Protein AF-A0A2T3BAL1-F1 (afdb_monomer_lite)

pLDDT: mean 89.72, std 11.29, range [44.59, 98.31]

Foldseek 3Di:
DDDDDDDDDDLLHADPVSVVVVVVVLVVLVVVLVVLDLVVVCVVVVVCCVVPVVVSVVVSVVVSVVVSVVVVVVVVVVCVVVVVRSVVVVVVVVVVVVVVVVVVCVVVVVPPPDDDPQPPVNDDPVNVVCVVCVVVVVVVVVVVVVVVVVVVVVVVVVVVVVVVVVVVVVVVVVVVVVVVVVVD

Radius of gyration: 38.88 Å; chains: 1; bounding box: 97×49×112 Å

Secondary structure (DSSP, 8-state):
-PPPPPPPPPTTS--HHHHHHHHHHHHHHHHHHHHS-HHHHHHT-HHHHHHHHHHHHHHHHHHHHHHHHHHHHHHHHHHHHTTHHHHHHHHHHHHHHHHHHHHHHHHTT----S-----GGG--HHHHHHHHHHHHHHHHHHHHHHHHHHHHHHHHHHHHHHHHHHHHHHHHHHHHHHHHHHH-

Sequence (184 aa):
SPSPPPPPPTAATPGPRAAAFIQLYHSALSNTLRSISYETFSACFPSIAARAGPALSHMHSAFVARLSSFAIEEFEAILRERDVVRGLNRLEDVIGEARRRKRDAEEKGEGRGGEEEIPPHMLPAERVRDAHLKQVLAAQQGQLNAKLQNAQILNEGLVEKLKEQRKEIEGLVGLLEGVVRDLE

InterPro domains:
  IPR007128 Nuclear MIS12/MIND complex subunit PMF1/Nnf1 [PF03980] (55-167)
  IPR007128 Nuclear MIS12/MIND complex subunit PMF1/Nnf1 [PTHR15459] (11-182)

Structure (mmCIF, N/CA/C/O backbone):
data_AF-A0A2T3BAL1-F1
#
_entry.id   AF-A0A2T3BAL1-F1
#
loop_
_atom_site.group_PDB
_atom_site.id
_atom_site.type_symbol
_atom_site.label_atom_id
_atom_site.label_alt_id
_atom_site.label_comp_id
_atom_site.label_asym_id
_atom_site.label_entity_id
_atom_site.label_seq_id
_atom_site.pdbx_PDB_ins_code
_atom_site.Cartn_x
_atom_site.Cartn_y
_atom_site.Cartn_z
_atom_site.occupancy
_atom_site.B_iso_or_equiv
_atom_site.auth_seq_id
_atom_site.auth_comp_id
_atom_site.auth_asym_id
_atom_site.auth_atom_id
_atom_site.pdbx_PDB_model_num
ATOM 1 N N . SER A 1 1 ? -16.119 32.484 -5.215 1.00 63.03 1 SER A N 1
ATOM 2 C CA . SER A 1 1 ? -16.422 31.091 -4.845 1.00 63.03 1 SER A CA 1
ATOM 3 C C . SER A 1 1 ? -15.102 30.347 -4.733 1.00 63.03 1 SER A C 1
ATOM 5 O O . SER A 1 1 ? -14.424 30.277 -5.753 1.00 63.03 1 SER A O 1
ATOM 7 N N . PRO A 1 2 ? -14.640 29.931 -3.540 1.00 65.94 2 PRO A N 1
ATOM 8 C CA . PRO A 1 2 ? -13.402 29.165 -3.431 1.00 65.94 2 PRO A CA 1
ATOM 9 C C . PRO A 1 2 ? -13.617 27.741 -3.963 1.00 65.94 2 PRO A C 1
ATOM 11 O O . PRO A 1 2 ? -14.668 27.142 -3.737 1.00 65.94 2 PRO A O 1
ATOM 14 N N . SER A 1 3 ? -12.634 27.228 -4.704 1.00 61.91 3 SER A N 1
ATOM 15 C CA . SER A 1 3 ? -12.656 25.875 -5.264 1.00 61.91 3 SER A CA 1
ATOM 16 C C . SER A 1 3 ? -12.804 24.819 -4.161 1.00 61.91 3 SER A C 1
ATOM 18 O O . SER A 1 3 ? -12.222 24.988 -3.085 1.00 61.91 3 SER A O 1
ATOM 20 N N . PRO A 1 4 ? -13.552 23.729 -4.407 1.00 72.06 4 PRO A N 1
ATOM 21 C CA . PRO A 1 4 ? -13.681 22.650 -3.438 1.00 72.06 4 PRO A CA 1
ATOM 22 C C . PRO A 1 4 ? -12.310 22.009 -3.157 1.00 72.06 4 PRO A C 1
ATOM 24 O O . PRO A 1 4 ? -11.474 21.932 -4.064 1.00 72.06 4 PRO A O 1
ATOM 27 N N . PRO A 1 5 ? -12.061 21.560 -1.912 1.00 64.62 5 PRO A N 1
ATOM 28 C CA . PRO A 1 5 ? -10.819 20.885 -1.563 1.00 64.62 5 PRO A CA 1
ATOM 29 C C . PRO A 1 5 ? -10.652 19.604 -2.397 1.00 64.62 5 PRO A C 1
ATOM 31 O O . PRO A 1 5 ? -11.648 18.945 -2.714 1.00 64.62 5 PRO A O 1
ATOM 34 N N . PRO A 1 6 ? -9.411 19.249 -2.776 1.00 69.38 6 PRO A N 1
ATOM 35 C CA . PRO A 1 6 ? -9.157 18.072 -3.590 1.00 69.38 6 PRO A CA 1
ATOM 36 C C . PRO A 1 6 ? -9.634 16.800 -2.871 1.00 69.38 6 PRO A C 1
ATOM 38 O O . PRO A 1 6 ? -9.536 16.715 -1.642 1.00 69.38 6 PRO A O 1
ATOM 41 N N . PRO A 1 7 ? -10.153 15.809 -3.621 1.00 60.03 7 PRO A N 1
ATOM 42 C CA . PRO A 1 7 ? -10.604 14.554 -3.041 1.00 60.03 7 PRO A CA 1
ATOM 43 C C . PRO A 1 7 ? -9.446 13.852 -2.314 1.00 60.03 7 PRO A C 1
ATOM 45 O O . PRO A 1 7 ? -8.291 13.970 -2.739 1.00 60.03 7 PRO A O 1
ATOM 48 N N . PRO A 1 8 ? -9.735 13.120 -1.222 1.00 59.72 8 PRO A N 1
ATOM 49 C CA . PRO A 1 8 ? -8.708 12.421 -0.467 1.00 59.72 8 PRO A CA 1
ATOM 50 C C . PRO A 1 8 ? -7.969 11.424 -1.375 1.00 59.72 8 PRO A C 1
ATOM 52 O O . PRO A 1 8 ? -8.609 10.758 -2.196 1.00 59.72 8 PRO A O 1
ATOM 55 N N . PRO A 1 9 ? -6.633 11.315 -1.256 1.00 60.44 9 PRO A N 1
ATOM 56 C CA . PRO A 1 9 ? -5.843 10.417 -2.086 1.00 60.44 9 PRO A CA 1
ATOM 57 C C . PRO A 1 9 ? -6.341 8.981 -1.916 1.00 60.44 9 PRO A C 1
ATOM 59 O O . PRO A 1 9 ? -6.405 8.445 -0.810 1.00 60.44 9 PRO A O 1
ATOM 62 N N . THR A 1 10 ? -6.731 8.364 -3.029 1.00 64.38 10 THR A N 1
ATOM 63 C CA . THR A 1 10 ? -7.127 6.953 -3.045 1.00 64.38 10 THR A CA 1
ATOM 64 C C . THR A 1 10 ? -5.886 6.070 -2.972 1.00 64.38 10 THR A C 1
ATOM 66 O O . THR A 1 10 ? -4.797 6.490 -3.355 1.00 64.38 10 THR A O 1
ATOM 69 N N . ALA A 1 11 ? -6.032 4.817 -2.536 1.00 65.19 11 ALA A N 1
ATOM 70 C CA . ALA A 1 11 ? -4.906 3.882 -2.430 1.00 65.19 11 ALA A CA 1
ATOM 71 C C . ALA A 1 11 ? -4.168 3.632 -3.768 1.00 65.19 11 ALA A C 1
ATOM 73 O O . ALA A 1 11 ? -3.033 3.157 -3.752 1.00 65.19 11 ALA A O 1
ATOM 74 N N . ALA A 1 12 ? -4.806 3.964 -4.898 1.00 72.94 12 ALA A N 1
ATOM 75 C CA . ALA A 1 12 ? -4.251 3.890 -6.247 1.00 72.94 12 ALA A CA 1
ATOM 76 C C . ALA A 1 12 ? -3.447 5.139 -6.659 1.00 72.94 12 ALA A C 1
ATOM 78 O O . ALA A 1 12 ? -2.694 5.089 -7.629 1.00 72.94 12 ALA A O 1
ATOM 79 N N . THR A 1 13 ? -3.583 6.259 -5.944 1.00 84.69 13 THR A N 1
ATOM 80 C CA . THR A 1 13 ? -2.800 7.468 -6.208 1.00 84.69 13 THR A CA 1
ATOM 81 C C . THR A 1 13 ? -1.355 7.244 -5.738 1.00 84.69 13 THR A C 1
ATOM 83 O O . THR A 1 13 ? -1.156 6.834 -4.592 1.00 84.69 13 THR A O 1
ATOM 86 N N . PRO A 1 14 ? -0.328 7.511 -6.567 1.00 88.12 14 PRO A N 1
ATOM 87 C CA . PRO A 1 14 ? 1.063 7.356 -6.150 1.00 88.12 14 PRO A CA 1
ATOM 88 C C . PRO A 1 14 ? 1.410 8.242 -4.949 1.00 88.12 14 PRO A C 1
ATOM 90 O O . PRO A 1 14 ? 1.368 9.468 -5.038 1.00 88.12 14 PRO A O 1
ATOM 93 N N . GLY A 1 15 ? 1.775 7.621 -3.826 1.00 90.75 15 GLY A N 1
ATOM 94 C CA . GLY A 1 15 ? 2.385 8.300 -2.686 1.00 90.75 15 GLY A CA 1
ATOM 95 C C . GLY A 1 15 ? 3.848 8.676 -2.956 1.00 90.75 15 GLY A C 1
ATOM 96 O O . GLY A 1 15 ? 4.379 8.386 -4.031 1.00 90.75 15 GLY A 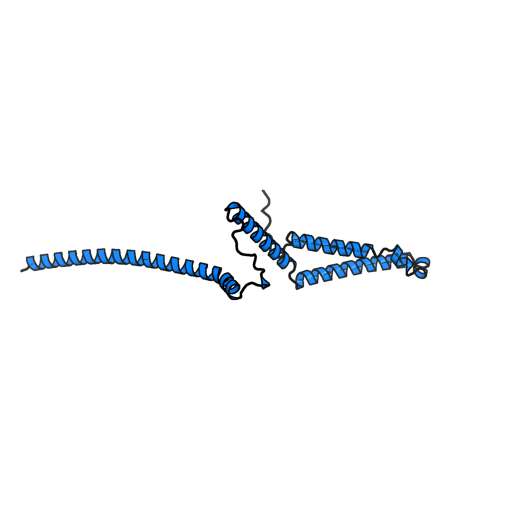O 1
ATOM 97 N N . PRO A 1 16 ? 4.553 9.282 -1.984 1.00 92.75 16 PRO A N 1
ATOM 98 C CA . PRO A 1 16 ? 5.892 9.839 -2.198 1.00 92.75 16 PRO A CA 1
ATOM 99 C C . PRO A 1 16 ? 6.905 8.788 -2.670 1.00 92.75 16 PRO A C 1
ATOM 101 O O . PRO A 1 16 ? 7.655 9.022 -3.616 1.00 92.75 16 PRO A O 1
ATOM 104 N N . ARG A 1 17 ? 6.888 7.594 -2.064 1.00 93.69 17 ARG A N 1
ATOM 105 C CA . ARG A 1 17 ? 7.766 6.488 -2.463 1.00 93.69 17 ARG A CA 1
ATOM 106 C C . ARG A 1 17 ? 7.401 5.914 -3.829 1.00 93.69 17 ARG A C 1
ATOM 108 O O . ARG A 1 17 ? 8.296 5.624 -4.616 1.00 93.69 17 ARG A O 1
ATOM 115 N N . ALA A 1 18 ? 6.110 5.756 -4.115 1.00 93.94 18 ALA A N 1
ATOM 116 C CA . ALA A 1 18 ? 5.650 5.265 -5.410 1.00 93.94 18 ALA A CA 1
ATOM 117 C C . ALA A 1 18 ? 6.017 6.245 -6.537 1.00 93.94 18 ALA A C 1
ATOM 119 O O . ALA A 1 18 ? 6.540 5.826 -7.564 1.00 93.94 18 ALA A O 1
ATOM 120 N N . ALA A 1 19 ? 5.838 7.549 -6.317 1.00 94.25 19 ALA A N 1
ATOM 121 C CA . ALA A 1 19 ? 6.247 8.590 -7.253 1.00 94.25 19 ALA A CA 1
ATOM 122 C C . ALA A 1 19 ? 7.767 8.590 -7.485 1.00 94.25 19 ALA A C 1
ATOM 124 O O . ALA A 1 19 ? 8.208 8.628 -8.632 1.00 94.25 19 ALA A O 1
ATOM 125 N N . ALA A 1 20 ? 8.567 8.476 -6.420 1.00 95.69 20 ALA A N 1
ATOM 126 C CA . ALA A 1 20 ? 10.022 8.380 -6.534 1.00 95.69 20 ALA A CA 1
ATOM 127 C C . ALA A 1 20 ? 10.463 7.126 -7.307 1.00 95.69 20 ALA A C 1
ATOM 129 O O . ALA A 1 20 ? 11.353 7.206 -8.150 1.00 95.69 20 ALA A O 1
ATOM 130 N N . PHE A 1 21 ? 9.819 5.978 -7.067 1.00 95.31 21 PHE A N 1
ATOM 131 C CA . PHE A 1 21 ? 10.076 4.751 -7.822 1.00 95.31 21 PHE A CA 1
ATOM 132 C C . PHE A 1 21 ? 9.768 4.930 -9.313 1.00 95.31 21 PHE A C 1
ATOM 134 O O . PHE A 1 21 ? 10.580 4.549 -10.157 1.00 95.31 21 PHE A O 1
ATOM 141 N N . ILE A 1 22 ? 8.635 5.567 -9.633 1.00 94.06 22 ILE A N 1
ATOM 142 C CA . ILE A 1 22 ? 8.228 5.837 -11.014 1.00 94.06 22 ILE A CA 1
ATOM 143 C C . ILE A 1 22 ? 9.243 6.736 -11.724 1.00 94.06 22 ILE A C 1
ATOM 145 O O . ILE A 1 22 ? 9.744 6.412 -12.802 1.00 94.06 22 ILE A O 1
ATOM 149 N N . GLN A 1 23 ? 9.617 7.841 -11.084 1.00 96.00 23 GLN A N 1
ATOM 150 C CA . GLN A 1 23 ? 10.626 8.758 -11.611 1.00 96.00 23 GLN A CA 1
ATOM 151 C C . GLN A 1 23 ? 11.978 8.069 -11.821 1.00 96.00 23 GLN A C 1
ATOM 153 O O . GLN A 1 23 ? 12.645 8.315 -12.831 1.00 96.00 23 GLN A O 1
ATOM 158 N N . LEU A 1 24 ? 12.375 7.195 -10.893 1.00 96.56 24 LEU A N 1
ATOM 159 C CA . LEU A 1 24 ? 13.639 6.475 -10.963 1.00 96.56 24 LEU A CA 1
ATOM 160 C C . LEU A 1 24 ? 13.697 5.553 -12.181 1.00 96.56 24 LEU A C 1
ATOM 162 O O . LEU A 1 24 ? 14.674 5.630 -12.926 1.00 96.56 24 LEU A O 1
ATOM 166 N N . TYR A 1 25 ? 12.680 4.715 -12.421 1.00 94.25 25 TYR A N 1
ATOM 167 C CA . TYR A 1 25 ? 12.746 3.794 -13.561 1.00 94.25 25 TYR A CA 1
ATOM 168 C C . TYR A 1 25 ? 12.660 4.537 -14.898 1.00 94.25 25 TYR A C 1
ATOM 170 O O . TYR A 1 25 ? 13.390 4.186 -15.822 1.00 94.25 25 TYR A O 1
ATOM 178 N N . HIS A 1 26 ? 11.851 5.600 -15.005 1.00 95.62 26 HIS A N 1
ATOM 179 C CA . HIS A 1 26 ? 11.817 6.428 -16.216 1.00 95.62 26 HIS A CA 1
ATOM 180 C C . HIS A 1 26 ? 13.179 7.071 -16.495 1.00 95.62 26 HIS A C 1
ATOM 182 O O . HIS A 1 26 ? 13.653 7.069 -17.633 1.00 95.62 26 HIS A O 1
ATOM 188 N N . SER A 1 27 ? 13.833 7.586 -15.452 1.00 96.62 27 SER A N 1
ATOM 189 C CA . SER A 1 27 ? 15.161 8.194 -15.566 1.00 96.62 27 SER A CA 1
ATOM 190 C C . SER A 1 27 ? 16.222 7.162 -15.947 1.00 96.62 27 SER A C 1
ATOM 192 O O . SER A 1 27 ? 17.055 7.425 -16.813 1.00 96.62 27 SER A O 1
ATOM 194 N N . ALA A 1 28 ? 16.175 5.974 -15.339 1.00 97.06 28 ALA A N 1
ATOM 195 C CA . ALA A 1 28 ? 17.075 4.872 -15.656 1.00 97.06 28 ALA A CA 1
ATOM 196 C C . ALA A 1 28 ? 16.909 4.420 -17.113 1.00 97.06 28 ALA A C 1
ATOM 198 O O . ALA A 1 28 ? 17.894 4.386 -17.844 1.00 97.06 28 ALA A O 1
ATOM 199 N N . LEU A 1 29 ? 15.671 4.184 -17.563 1.00 95.75 29 LEU A N 1
ATOM 200 C CA . LEU A 1 29 ? 15.364 3.805 -18.942 1.00 95.75 29 LEU A CA 1
ATOM 201 C C . LEU A 1 29 ? 15.853 4.864 -19.936 1.00 95.75 29 LEU A C 1
ATOM 203 O O . LEU A 1 29 ? 16.531 4.535 -20.906 1.00 95.75 29 LEU A O 1
ATOM 207 N N . SER A 1 30 ? 15.569 6.142 -19.673 1.00 95.00 30 SER A N 1
ATOM 208 C CA . SER A 1 30 ? 16.032 7.253 -20.513 1.00 95.00 30 SER A CA 1
ATOM 209 C C . SER A 1 30 ? 17.559 7.281 -20.630 1.00 95.00 30 SER A C 1
ATOM 211 O O . SER A 1 30 ? 18.099 7.413 -21.728 1.00 95.00 30 SER A O 1
ATOM 213 N N . ASN A 1 31 ? 18.273 7.095 -19.517 1.00 96.19 31 ASN A N 1
ATOM 214 C CA . ASN A 1 31 ? 19.734 7.052 -19.515 1.00 96.19 31 ASN A CA 1
ATOM 215 C C . ASN A 1 31 ? 20.292 5.819 -20.240 1.00 96.19 31 ASN A C 1
ATOM 217 O O . ASN A 1 31 ? 21.268 5.945 -20.976 1.00 96.19 31 ASN A O 1
ATOM 221 N N . THR A 1 32 ? 19.661 4.651 -20.098 1.00 95.06 32 THR A N 1
ATOM 222 C CA . THR A 1 32 ? 20.038 3.444 -20.845 1.00 95.06 32 THR A CA 1
ATOM 223 C C . THR A 1 32 ? 19.823 3.624 -22.344 1.00 95.06 32 THR A C 1
ATOM 225 O O . THR A 1 32 ? 20.671 3.231 -23.131 1.00 95.06 32 THR A O 1
ATOM 228 N N . LEU A 1 33 ? 18.732 4.258 -22.771 1.00 94.06 33 LEU A N 1
ATOM 229 C CA . LEU A 1 33 ? 18.487 4.499 -24.194 1.00 94.06 33 LEU A CA 1
ATOM 230 C C . LEU A 1 33 ? 19.440 5.546 -24.782 1.00 94.06 33 LEU A C 1
ATOM 232 O O . LEU A 1 33 ? 19.846 5.420 -25.935 1.00 94.06 33 LEU A O 1
ATOM 236 N N . ARG A 1 34 ? 19.857 6.543 -23.991 1.00 93.94 34 ARG A N 1
ATOM 237 C CA . ARG A 1 34 ? 20.872 7.528 -24.405 1.00 93.94 34 ARG A CA 1
ATOM 238 C C . ARG A 1 34 ? 22.242 6.911 -24.670 1.00 93.94 34 ARG A C 1
ATOM 240 O O . ARG A 1 34 ? 22.977 7.450 -25.493 1.00 93.94 34 ARG A O 1
ATOM 247 N N . SER A 1 35 ? 22.595 5.810 -24.000 1.00 93.12 35 SER A N 1
ATOM 248 C CA . SER A 1 35 ? 23.867 5.126 -24.266 1.00 93.12 35 SER A CA 1
ATOM 249 C C . SER A 1 35 ? 23.898 4.483 -25.658 1.00 93.12 35 SER A C 1
ATOM 251 O O . SER A 1 35 ? 24.969 4.333 -26.243 1.00 93.12 35 SER A O 1
ATOM 253 N N . ILE A 1 36 ? 22.728 4.192 -26.239 1.00 91.75 36 ILE A N 1
ATOM 254 C CA . ILE A 1 36 ? 22.565 3.740 -27.624 1.00 91.75 36 ILE A CA 1
ATOM 255 C 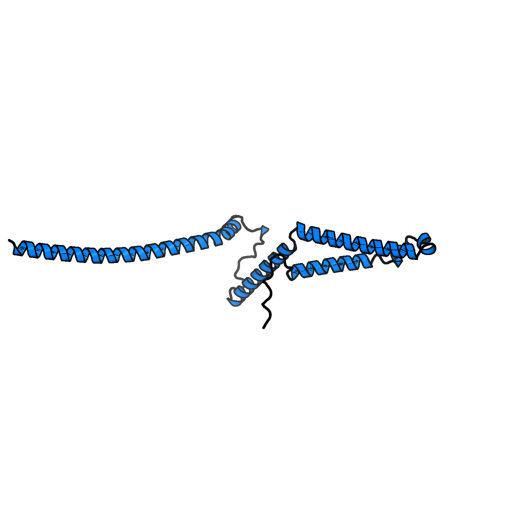C . ILE A 1 36 ? 22.600 4.962 -28.553 1.00 91.75 36 ILE A C 1
ATOM 257 O O . ILE A 1 36 ? 21.632 5.280 -29.246 1.00 91.75 36 ILE A O 1
ATOM 261 N N . SER A 1 37 ? 23.716 5.690 -28.544 1.00 94.38 37 SER A N 1
ATOM 262 C CA . SER A 1 37 ? 23.898 6.862 -29.398 1.00 94.38 37 SER A CA 1
ATOM 263 C C . SER A 1 37 ? 23.970 6.466 -30.877 1.00 94.38 37 SER A C 1
ATOM 265 O O . SER A 1 37 ? 24.403 5.363 -31.225 1.00 94.38 37 SER A O 1
ATOM 267 N N . TYR A 1 38 ? 23.576 7.379 -31.768 1.00 94.69 38 TYR A N 1
ATOM 268 C CA . TYR A 1 38 ? 23.682 7.139 -33.209 1.00 94.69 38 TYR A CA 1
ATOM 269 C C . TYR A 1 38 ? 25.140 6.935 -33.658 1.00 94.69 38 TYR A C 1
ATOM 271 O O . TYR A 1 38 ? 25.403 6.166 -34.578 1.00 94.69 38 TYR A O 1
ATOM 279 N N . GLU A 1 39 ? 26.100 7.579 -32.993 1.00 94.06 39 GLU A N 1
ATOM 280 C CA . GLU A 1 39 ? 27.529 7.428 -33.276 1.00 94.06 39 GLU A CA 1
ATOM 281 C C . GLU A 1 39 ? 28.001 5.993 -33.009 1.00 94.06 39 GLU A C 1
ATOM 283 O O . GLU A 1 39 ? 28.511 5.328 -33.910 1.00 94.06 39 GLU A O 1
ATOM 288 N N . THR A 1 40 ? 27.729 5.471 -31.809 1.00 92.94 40 THR A N 1
ATOM 289 C CA . THR A 1 40 ? 28.048 4.082 -31.446 1.00 92.94 40 THR A CA 1
ATOM 290 C C . THR A 1 40 ? 27.306 3.085 -32.336 1.00 92.94 40 THR A C 1
ATOM 292 O O . THR A 1 40 ? 27.865 2.067 -32.733 1.00 92.94 40 THR A O 1
ATOM 295 N N . PHE A 1 41 ? 26.052 3.384 -32.682 1.00 94.06 41 PHE A N 1
ATOM 296 C CA . PHE A 1 41 ? 25.230 2.523 -33.524 1.00 94.06 41 PHE A CA 1
ATOM 297 C C . PHE A 1 41 ? 25.732 2.467 -34.974 1.00 94.06 41 PHE A C 1
ATOM 299 O O . PHE A 1 41 ? 25.887 1.388 -35.541 1.00 94.06 41 PHE A O 1
ATOM 306 N N . SER A 1 42 ? 26.015 3.618 -35.583 1.00 95.19 42 SER A N 1
ATOM 307 C CA . SER A 1 42 ? 26.465 3.704 -36.977 1.00 95.19 42 SER A CA 1
ATOM 308 C C . SER A 1 42 ? 27.878 3.153 -37.188 1.00 95.19 42 SER A C 1
ATOM 310 O O . SER A 1 42 ? 28.144 2.585 -38.249 1.00 95.19 42 SER A O 1
ATOM 312 N N . ALA A 1 43 ? 28.744 3.216 -36.170 1.00 94.88 43 ALA A N 1
ATOM 313 C CA . ALA A 1 43 ? 30.065 2.585 -36.183 1.00 94.88 43 ALA A CA 1
ATOM 314 C C . ALA A 1 43 ? 30.005 1.059 -36.411 1.00 94.88 43 ALA A C 1
ATOM 316 O O . ALA A 1 43 ? 30.909 0.494 -37.025 1.00 94.88 43 ALA A O 1
ATOM 317 N N . CYS A 1 44 ? 28.919 0.398 -35.994 1.00 94.38 44 CYS A N 1
ATOM 318 C CA . CYS A 1 44 ? 28.675 -1.027 -36.240 1.00 94.38 44 CYS A CA 1
ATOM 319 C C . CYS A 1 44 ? 28.188 -1.333 -37.670 1.00 94.38 44 CYS A C 1
ATOM 321 O O . CYS A 1 44 ? 28.226 -2.486 -38.097 1.00 94.38 44 CYS A O 1
ATOM 323 N N . PHE A 1 45 ? 27.748 -0.321 -38.428 1.00 94.88 45 PHE A N 1
ATOM 324 C CA . PHE A 1 45 ? 27.219 -0.460 -39.792 1.00 94.88 45 PHE A CA 1
ATOM 325 C C . PHE A 1 45 ? 27.903 0.504 -40.782 1.00 94.88 45 PHE A C 1
ATOM 327 O O . PHE A 1 45 ? 27.219 1.267 -41.473 1.00 94.88 45 PHE A O 1
ATOM 334 N N . PRO A 1 46 ? 29.243 0.473 -40.912 1.00 94.62 46 PRO A N 1
ATOM 335 C CA . PRO A 1 46 ? 29.998 1.496 -41.641 1.00 94.62 46 PRO A CA 1
ATOM 336 C C . PRO A 1 46 ? 29.647 1.562 -43.136 1.00 94.62 46 PRO A C 1
ATOM 338 O O . PRO A 1 46 ? 29.579 2.641 -43.722 1.00 94.62 46 PRO A O 1
ATOM 341 N N . SER A 1 47 ? 29.358 0.418 -43.765 1.00 94.25 47 SER A N 1
ATOM 342 C CA . SER A 1 47 ? 28.971 0.347 -45.181 1.00 94.25 47 SER A CA 1
ATOM 343 C C . SER A 1 47 ? 27.601 0.976 -45.457 1.00 94.25 47 SER A C 1
ATOM 345 O O . SER A 1 47 ? 27.420 1.649 -46.474 1.00 94.25 47 SER A O 1
ATOM 347 N N . ILE A 1 48 ? 26.642 0.780 -44.549 1.00 92.19 48 ILE A N 1
ATOM 348 C CA . ILE A 1 48 ? 25.285 1.330 -44.647 1.00 92.19 48 ILE A CA 1
ATOM 349 C C . ILE A 1 48 ? 25.302 2.811 -44.277 1.00 92.19 48 ILE A C 1
ATOM 351 O O . ILE A 1 48 ? 24.669 3.606 -44.962 1.00 92.19 48 ILE A O 1
ATOM 355 N N . ALA A 1 49 ? 26.076 3.205 -43.264 1.00 92.12 49 ALA A N 1
ATOM 356 C CA . ALA A 1 49 ? 26.254 4.605 -42.892 1.00 92.12 49 ALA A CA 1
ATOM 357 C C . ALA A 1 49 ? 26.793 5.443 -44.067 1.00 92.12 49 ALA A C 1
ATOM 359 O O . ALA A 1 49 ? 26.290 6.535 -44.321 1.00 92.12 49 ALA A O 1
ATOM 360 N N . ALA A 1 50 ? 27.745 4.899 -44.837 1.00 93.00 50 ALA A N 1
ATOM 361 C CA . ALA A 1 50 ? 28.311 5.569 -46.008 1.00 93.00 50 ALA A CA 1
ATOM 362 C C . ALA A 1 50 ? 27.348 5.654 -47.208 1.00 93.00 50 ALA A C 1
ATOM 364 O O . ALA A 1 50 ? 27.395 6.618 -47.967 1.00 93.00 50 ALA A O 1
ATOM 365 N N . ARG A 1 51 ? 26.485 4.648 -47.409 1.00 93.19 51 ARG A N 1
ATOM 366 C CA . ARG A 1 51 ? 25.606 4.551 -48.594 1.00 93.19 51 ARG A CA 1
ATOM 367 C C . ARG A 1 51 ? 24.187 5.070 -48.365 1.00 93.19 51 ARG A C 1
ATOM 369 O O . ARG A 1 51 ? 23.536 5.501 -49.309 1.00 93.19 51 ARG A O 1
ATOM 376 N N . ALA A 1 52 ? 23.697 4.992 -47.134 1.00 92.44 52 ALA A N 1
ATOM 377 C CA . ALA A 1 52 ? 22.307 5.232 -46.758 1.00 92.44 52 ALA A CA 1
ATOM 378 C C . ALA A 1 52 ? 22.192 5.801 -45.328 1.00 92.44 52 ALA A C 1
ATOM 380 O O . ALA A 1 52 ? 21.319 5.403 -44.555 1.00 92.44 52 ALA A O 1
ATOM 381 N N . GLY A 1 53 ? 23.059 6.757 -44.973 1.00 91.69 53 GLY A N 1
ATOM 382 C CA . GLY A 1 53 ? 23.074 7.414 -43.658 1.00 91.69 53 GLY A CA 1
ATOM 383 C C . GLY A 1 53 ? 21.710 7.946 -43.181 1.00 91.69 53 GLY A C 1
ATOM 384 O O . GLY A 1 53 ? 21.327 7.657 -42.047 1.00 91.69 53 GLY A O 1
ATOM 385 N N . PRO A 1 54 ? 20.913 8.639 -44.023 1.00 93.38 54 PRO A N 1
ATOM 386 C CA . PRO A 1 54 ? 19.587 9.106 -43.618 1.00 93.38 54 PRO A CA 1
ATOM 387 C C . PRO A 1 54 ? 18.628 7.969 -43.248 1.00 93.38 54 PRO A C 1
ATOM 389 O O . PRO A 1 54 ? 17.890 8.089 -42.272 1.00 93.38 54 PRO A O 1
ATOM 392 N N . ALA A 1 55 ? 18.656 6.853 -43.984 1.00 94.25 55 ALA A N 1
ATOM 393 C CA . ALA A 1 55 ? 17.815 5.692 -43.695 1.00 94.25 55 ALA A CA 1
ATOM 394 C C . ALA A 1 55 ? 18.250 4.994 -42.396 1.00 94.25 55 ALA A C 1
ATOM 396 O O . ALA A 1 55 ? 17.405 4.625 -41.583 1.00 94.25 55 ALA A O 1
ATOM 397 N N . LEU A 1 56 ? 19.563 4.879 -42.163 1.00 95.00 56 LEU A N 1
ATOM 398 C CA . LEU A 1 56 ? 20.118 4.311 -40.933 1.00 95.00 56 LEU A CA 1
ATOM 399 C C . LEU A 1 56 ? 19.760 5.153 -39.698 1.00 95.00 56 LEU A C 1
ATOM 401 O O . LEU A 1 56 ? 19.403 4.599 -38.660 1.00 95.00 56 LEU A O 1
ATOM 405 N N . SER A 1 57 ? 19.805 6.482 -39.818 1.00 94.62 57 SER A N 1
ATOM 406 C CA . SER A 1 57 ? 19.409 7.408 -38.749 1.00 94.62 57 SER A CA 1
ATOM 407 C C . SER A 1 57 ? 17.917 7.314 -38.420 1.00 94.62 57 SER A C 1
ATOM 409 O O . SER A 1 57 ? 17.558 7.227 -37.246 1.00 94.62 57 SER A O 1
ATOM 411 N N . HIS A 1 58 ? 17.049 7.232 -39.435 1.00 95.9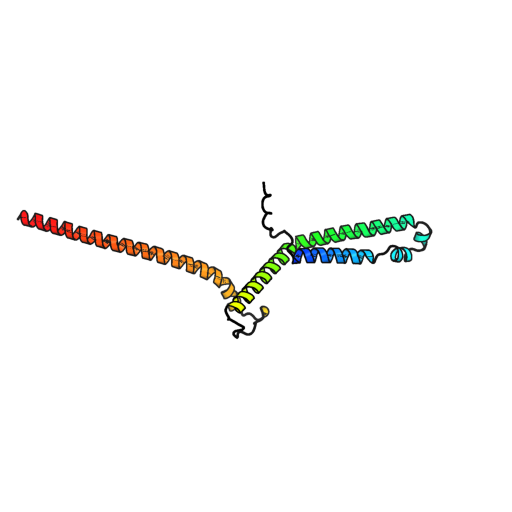4 58 HIS A N 1
ATOM 412 C CA . HIS A 1 58 ? 15.614 7.004 -39.225 1.00 95.94 58 HIS A CA 1
ATOM 413 C C . HIS A 1 58 ? 15.328 5.641 -38.583 1.00 95.94 58 HIS A C 1
ATOM 415 O O . HIS A 1 58 ? 14.469 5.532 -37.712 1.00 95.94 58 HIS A O 1
ATOM 421 N N . MET A 1 59 ? 16.048 4.594 -38.987 1.00 95.88 59 MET A N 1
ATOM 422 C CA . MET A 1 59 ? 15.900 3.267 -38.392 1.00 95.88 59 MET A CA 1
ATOM 423 C C . MET A 1 59 ? 16.325 3.265 -36.919 1.00 95.88 59 MET A C 1
ATOM 425 O O . MET A 1 59 ? 15.618 2.706 -36.084 1.00 95.88 59 MET A O 1
ATOM 429 N N . HIS A 1 60 ? 17.453 3.904 -36.589 1.00 96.12 60 HIS A N 1
ATOM 430 C CA . HIS A 1 60 ? 17.932 4.040 -35.211 1.00 96.12 60 HIS A CA 1
ATOM 431 C C . HIS A 1 60 ? 16.934 4.803 -34.335 1.00 96.12 60 HIS A C 1
ATOM 433 O O . HIS A 1 60 ? 16.571 4.314 -33.265 1.00 96.12 60 HIS A O 1
ATOM 439 N N . SER A 1 61 ? 16.426 5.947 -34.801 1.00 95.75 61 SER A N 1
ATOM 440 C CA . SER A 1 61 ? 15.454 6.734 -34.037 1.00 95.75 61 SER A CA 1
ATOM 441 C C . SER A 1 61 ? 14.138 5.980 -33.825 1.00 95.75 61 SER A C 1
ATOM 443 O O . SER A 1 61 ? 13.631 5.941 -32.703 1.00 95.75 61 SER A O 1
ATOM 445 N N . ALA A 1 62 ? 13.625 5.303 -34.859 1.00 96.25 62 ALA A N 1
ATOM 446 C CA . ALA A 1 62 ? 12.434 4.462 -34.758 1.00 96.25 62 ALA A CA 1
ATOM 447 C C . ALA A 1 62 ? 12.642 3.271 -33.810 1.00 96.25 62 ALA A C 1
ATOM 449 O O . ALA A 1 62 ? 11.748 2.934 -33.032 1.00 96.25 62 ALA A O 1
ATOM 450 N N . PHE A 1 63 ? 13.824 2.651 -33.840 1.00 95.50 63 PHE A N 1
ATOM 451 C CA . PHE A 1 63 ? 14.188 1.559 -32.942 1.00 95.50 63 PHE A CA 1
ATOM 452 C C . PHE A 1 63 ? 14.203 2.013 -31.478 1.00 95.50 63 PHE A C 1
ATOM 454 O O . PHE A 1 63 ? 13.532 1.401 -30.646 1.00 95.50 63 PHE A O 1
ATOM 461 N N . VAL A 1 64 ? 14.904 3.109 -31.168 1.00 96.25 64 VAL A N 1
ATOM 462 C CA . VAL A 1 64 ? 14.983 3.654 -29.803 1.00 96.25 64 VAL A CA 1
ATOM 463 C C . VAL A 1 64 ? 13.600 4.077 -29.301 1.00 96.25 64 VAL A C 1
ATOM 465 O O . VAL A 1 64 ? 13.239 3.757 -28.169 1.00 96.25 64 VAL A O 1
ATOM 468 N N . ALA A 1 65 ? 12.794 4.732 -30.142 1.00 95.56 65 ALA A N 1
ATOM 469 C CA . ALA A 1 65 ? 11.435 5.136 -29.789 1.00 95.56 65 ALA A CA 1
ATOM 470 C C . ALA A 1 65 ? 10.531 3.930 -29.486 1.00 95.56 65 ALA A C 1
ATOM 472 O O . ALA A 1 65 ? 9.827 3.918 -28.475 1.00 95.56 65 ALA A O 1
ATOM 473 N N . ARG A 1 66 ? 10.584 2.885 -30.321 1.00 96.69 66 ARG A N 1
ATOM 474 C CA . ARG A 1 66 ? 9.790 1.669 -30.115 1.00 96.69 66 ARG A CA 1
ATOM 475 C C . ARG A 1 66 ? 10.216 0.914 -28.861 1.00 96.69 66 ARG A C 1
ATOM 477 O O . ARG A 1 66 ? 9.353 0.474 -28.108 1.00 96.69 66 ARG A O 1
ATOM 484 N N . LEU A 1 67 ? 11.522 0.791 -28.624 1.00 95.81 67 LEU A N 1
ATOM 485 C CA . LEU A 1 67 ? 12.056 0.158 -27.419 1.00 95.81 67 LEU A CA 1
ATOM 486 C C . LEU A 1 67 ? 11.637 0.926 -26.159 1.00 95.81 67 LEU A C 1
ATOM 488 O O . LEU A 1 67 ? 11.262 0.308 -25.167 1.00 95.81 67 LEU A O 1
ATOM 492 N N . SER A 1 68 ? 11.641 2.261 -26.221 1.00 95.81 68 SER A N 1
ATOM 493 C CA . SER A 1 68 ? 11.146 3.119 -25.143 1.00 95.81 68 SER A CA 1
ATOM 494 C C . SER A 1 68 ? 9.669 2.875 -24.838 1.00 95.81 68 SER A C 1
ATOM 496 O O . SER A 1 68 ? 9.330 2.677 -23.676 1.00 95.81 68 SER A O 1
ATOM 498 N N . SER A 1 69 ? 8.797 2.900 -25.854 1.00 96.12 69 SER A N 1
ATOM 499 C CA . SER A 1 69 ? 7.349 2.689 -25.669 1.00 96.12 69 SER A CA 1
ATOM 500 C C . SER A 1 69 ? 7.073 1.316 -25.073 1.00 96.12 69 SER A C 1
ATOM 502 O O . SER A 1 69 ? 6.425 1.211 -24.038 1.00 96.12 69 SER A O 1
ATOM 504 N N . PHE A 1 70 ? 7.666 0.278 -25.670 1.00 96.69 70 PHE A N 1
ATOM 505 C CA . PHE A 1 70 ? 7.502 -1.098 -25.217 1.00 96.69 70 PHE A CA 1
ATOM 506 C C . PHE A 1 70 ? 7.950 -1.275 -23.762 1.00 96.69 70 PHE A C 1
ATOM 508 O O . PHE A 1 70 ? 7.220 -1.836 -22.954 1.00 96.69 70 PHE A O 1
ATOM 515 N N . ALA A 1 71 ? 9.123 -0.753 -23.395 1.00 95.69 71 ALA A N 1
ATOM 516 C CA . ALA A 1 71 ? 9.609 -0.857 -22.025 1.00 95.69 71 ALA A CA 1
ATOM 517 C C . ALA A 1 71 ? 8.684 -0.147 -21.023 1.00 95.69 71 ALA A C 1
ATOM 519 O O . ALA A 1 71 ? 8.412 -0.700 -19.961 1.00 95.69 71 ALA A O 1
ATOM 520 N N . ILE A 1 72 ? 8.191 1.055 -21.346 1.00 95.94 72 ILE A N 1
ATOM 521 C CA . ILE A 1 72 ? 7.265 1.793 -20.473 1.00 95.94 72 ILE A CA 1
ATOM 522 C C . ILE A 1 72 ? 5.960 1.012 -20.287 1.00 95.94 72 ILE A C 1
ATOM 524 O O . ILE A 1 72 ? 5.532 0.825 -19.151 1.00 95.94 72 ILE A O 1
ATOM 528 N N . GLU A 1 73 ? 5.370 0.514 -21.373 1.00 96.75 73 GLU A N 1
ATOM 529 C CA . GLU A 1 73 ? 4.131 -0.271 -21.338 1.00 96.75 73 GLU A CA 1
ATOM 530 C C . GLU A 1 73 ? 4.274 -1.534 -20.473 1.00 96.75 73 GLU A C 1
ATOM 532 O O . GLU A 1 73 ? 3.412 -1.813 -19.636 1.00 96.75 73 GLU A O 1
ATOM 537 N N . GLU A 1 74 ? 5.389 -2.256 -20.606 1.00 97.12 74 GLU A N 1
ATOM 538 C CA . GLU A 1 74 ? 5.680 -3.445 -19.798 1.00 97.12 74 GLU A CA 1
ATOM 539 C C . GLU A 1 74 ? 5.898 -3.102 -18.317 1.00 97.12 74 GLU A C 1
ATOM 541 O O . GLU A 1 74 ? 5.357 -3.774 -17.435 1.00 97.12 74 GLU A O 1
ATOM 546 N N . PHE A 1 75 ? 6.629 -2.025 -18.006 1.00 95.88 75 PHE A N 1
ATOM 547 C CA . PHE A 1 75 ? 6.779 -1.568 -16.620 1.00 95.88 75 PHE A CA 1
ATOM 548 C C . PHE A 1 75 ? 5.429 -1.197 -16.002 1.00 95.88 75 PHE A C 1
ATOM 550 O O . PHE A 1 75 ? 5.143 -1.586 -14.868 1.00 95.88 75 PHE A O 1
ATOM 557 N N . GLU A 1 76 ? 4.573 -0.491 -16.739 1.00 94.75 76 GLU A N 1
ATOM 558 C CA . GLU A 1 76 ? 3.226 -0.143 -16.287 1.00 94.75 76 GLU A CA 1
ATOM 559 C C . GLU A 1 76 ? 2.329 -1.373 -16.108 1.00 94.75 76 GLU A C 1
ATOM 561 O O . GLU A 1 76 ? 1.511 -1.414 -15.183 1.00 94.75 76 GLU A O 1
ATOM 566 N N . ALA A 1 77 ? 2.469 -2.387 -16.963 1.00 96.75 77 ALA A N 1
ATOM 567 C CA . ALA A 1 77 ? 1.771 -3.659 -16.814 1.00 96.75 77 ALA A CA 1
ATOM 568 C C . ALA A 1 77 ? 2.208 -4.389 -15.535 1.00 96.75 77 ALA A C 1
ATOM 570 O O . ALA A 1 77 ? 1.354 -4.766 -14.731 1.00 96.75 77 ALA A O 1
ATOM 571 N N . ILE A 1 78 ? 3.517 -4.495 -15.286 1.00 96.31 78 ILE A N 1
ATOM 572 C CA . ILE A 1 78 ? 4.072 -5.123 -14.076 1.00 96.31 78 ILE A CA 1
ATOM 573 C C . ILE A 1 78 ? 3.641 -4.365 -12.813 1.00 96.31 78 ILE A C 1
ATOM 575 O O . ILE A 1 78 ? 3.247 -4.984 -11.820 1.00 96.31 78 ILE A O 1
ATOM 579 N N . LEU A 1 79 ? 3.679 -3.028 -12.837 1.00 94.38 79 LEU A N 1
ATOM 580 C CA . LEU A 1 79 ? 3.237 -2.181 -11.724 1.00 94.38 79 LEU A CA 1
ATOM 581 C C . LEU A 1 79 ? 1.781 -2.459 -11.334 1.00 94.38 79 LEU A C 1
ATOM 583 O O . LEU A 1 79 ? 1.467 -2.499 -10.140 1.00 94.38 79 LEU A O 1
ATOM 587 N N . ARG A 1 80 ? 0.912 -2.664 -12.332 1.00 94.19 80 ARG A N 1
ATOM 588 C CA . ARG A 1 80 ? -0.500 -3.014 -12.137 1.00 94.19 80 ARG A CA 1
ATOM 589 C C . ARG A 1 80 ? -0.675 -4.453 -11.662 1.00 94.19 80 ARG A C 1
ATOM 591 O O . ARG A 1 80 ? -1.388 -4.668 -10.688 1.00 94.19 80 ARG A O 1
ATOM 598 N N . GLU A 1 81 ? -0.014 -5.422 -12.296 1.00 96.94 81 GLU A N 1
ATOM 599 C CA . GLU A 1 81 ? -0.119 -6.847 -11.941 1.00 96.94 81 GLU A CA 1
ATOM 600 C C . GLU A 1 81 ? 0.307 -7.105 -10.488 1.00 96.94 81 GLU A C 1
ATOM 602 O O . GLU A 1 81 ? -0.299 -7.909 -9.780 1.00 96.94 81 GLU A O 1
ATOM 607 N N . ARG A 1 82 ? 1.350 -6.409 -10.027 1.00 95.88 82 ARG A N 1
ATOM 608 C CA . ARG A 1 82 ? 1.924 -6.586 -8.687 1.00 95.88 82 ARG A CA 1
ATOM 609 C C . ARG A 1 82 ? 1.364 -5.614 -7.641 1.00 95.88 82 ARG A C 1
ATOM 611 O O . ARG A 1 82 ? 1.834 -5.641 -6.508 1.00 95.88 82 ARG A O 1
ATOM 618 N N . ASP A 1 83 ? 0.393 -4.768 -8.001 1.00 94.44 83 ASP A N 1
ATOM 619 C CA . ASP A 1 83 ? -0.226 -3.755 -7.124 1.00 94.44 83 ASP A CA 1
ATOM 620 C C . ASP A 1 83 ? 0.819 -2.909 -6.357 1.00 94.44 83 ASP A C 1
ATOM 622 O O . ASP A 1 83 ? 0.709 -2.628 -5.158 1.00 94.44 83 ASP A O 1
ATOM 626 N N . VAL A 1 84 ? 1.899 -2.534 -7.057 1.00 95.25 84 VAL A N 1
ATOM 627 C CA . VAL A 1 84 ? 3.110 -1.966 -6.437 1.00 95.25 84 VAL A CA 1
ATOM 628 C C . VAL A 1 84 ? 2.815 -0.629 -5.774 1.00 95.25 84 VAL A C 1
ATOM 630 O O . VAL A 1 84 ? 3.278 -0.376 -4.665 1.00 95.25 84 VAL A O 1
ATOM 633 N N . VAL A 1 85 ? 2.020 0.224 -6.426 1.00 93.75 85 VAL A N 1
ATOM 634 C CA . VAL A 1 85 ? 1.677 1.555 -5.907 1.00 93.75 85 VAL A CA 1
ATOM 635 C C . VAL A 1 85 ? 1.006 1.435 -4.543 1.00 93.75 85 VAL A C 1
ATOM 637 O O . VAL A 1 85 ? 1.437 2.070 -3.580 1.00 93.75 85 VAL A O 1
ATOM 640 N N . ARG A 1 86 ? 0.016 0.550 -4.422 1.00 93.31 86 ARG A N 1
ATOM 641 C CA . ARG A 1 86 ? -0.666 0.305 -3.155 1.00 93.31 86 ARG A CA 1
ATOM 642 C C . ARG A 1 86 ? 0.269 -0.298 -2.112 1.00 93.31 86 ARG A C 1
ATOM 644 O O . ARG A 1 86 ? 0.200 0.086 -0.947 1.00 93.31 86 ARG A O 1
ATOM 651 N N . GLY A 1 87 ? 1.135 -1.230 -2.510 1.00 94.75 87 GLY A N 1
ATOM 652 C CA . GLY A 1 87 ? 2.139 -1.824 -1.625 1.00 94.75 87 GLY A CA 1
ATOM 653 C C . GLY A 1 87 ? 3.102 -0.783 -1.045 1.00 94.75 87 GLY A C 1
ATOM 654 O O . GLY A 1 87 ? 3.317 -0.745 0.166 1.00 94.75 87 GLY A O 1
ATOM 655 N N . LEU A 1 88 ? 3.626 0.108 -1.889 1.00 95.06 88 LEU A N 1
ATOM 656 C CA . LEU A 1 88 ? 4.523 1.188 -1.474 1.00 95.06 88 LEU A CA 1
ATOM 657 C C . LEU A 1 88 ? 3.809 2.242 -0.622 1.00 95.06 88 LEU A C 1
ATOM 659 O O . LEU A 1 88 ? 4.402 2.741 0.332 1.00 95.06 88 LEU A O 1
ATOM 663 N N . ASN A 1 89 ? 2.544 2.544 -0.916 1.00 93.88 89 ASN A N 1
ATOM 664 C CA . ASN A 1 89 ? 1.731 3.444 -0.097 1.00 93.88 89 ASN A CA 1
ATOM 665 C C . ASN A 1 89 ? 1.509 2.866 1.309 1.00 93.88 89 ASN A C 1
ATOM 667 O O . ASN A 1 89 ? 1.794 3.534 2.297 1.00 93.88 89 ASN A O 1
ATOM 671 N N . ARG A 1 90 ? 1.119 1.588 1.408 1.00 93.44 90 ARG A N 1
ATOM 672 C CA . ARG A 1 90 ? 0.980 0.891 2.699 1.00 93.44 90 ARG A CA 1
ATOM 673 C C . ARG A 1 90 ? 2.283 0.869 3.491 1.00 93.44 90 ARG A C 1
ATOM 675 O O . ARG A 1 90 ? 2.263 0.990 4.712 1.00 93.44 90 ARG A O 1
ATOM 682 N N . LEU A 1 91 ? 3.417 0.698 2.813 1.00 93.94 91 LEU A N 1
ATOM 683 C CA . LEU A 1 91 ? 4.723 0.754 3.463 1.00 93.94 91 LEU A CA 1
ATOM 684 C C . LEU A 1 91 ? 4.987 2.140 4.071 1.00 93.94 91 LEU A C 1
ATOM 686 O O . LEU A 1 91 ? 5.460 2.222 5.202 1.00 93.94 91 LEU A O 1
ATOM 690 N N . GLU A 1 92 ? 4.666 3.218 3.354 1.00 93.25 92 GLU A N 1
ATOM 691 C CA . GLU A 1 92 ? 4.773 4.582 3.887 1.00 93.25 92 GLU A CA 1
ATOM 692 C C . GLU A 1 92 ? 3.848 4.809 5.088 1.00 93.25 92 GLU A C 1
ATOM 694 O O . GLU A 1 92 ? 4.281 5.407 6.075 1.00 93.25 92 GLU A O 1
ATOM 699 N N . ASP A 1 93 ? 2.632 4.259 5.069 1.00 91.25 93 ASP A N 1
ATOM 700 C CA . ASP A 1 93 ? 1.714 4.325 6.211 1.00 91.25 93 ASP A CA 1
ATOM 701 C C . ASP A 1 93 ? 2.311 3.643 7.452 1.00 91.25 93 ASP A C 1
ATOM 703 O O . ASP A 1 93 ? 2.357 4.238 8.533 1.00 91.25 93 ASP A O 1
ATOM 707 N N . VAL A 1 94 ? 2.851 2.427 7.293 1.00 92.75 94 VAL A N 1
ATOM 708 C CA . VAL A 1 94 ? 3.495 1.667 8.380 1.00 92.75 94 VAL A CA 1
ATOM 709 C C . VAL A 1 94 ? 4.726 2.399 8.922 1.00 92.75 94 VAL A C 1
ATOM 711 O O . VAL A 1 94 ? 4.909 2.485 10.138 1.00 92.75 94 VAL A O 1
ATOM 714 N N . ILE A 1 95 ? 5.559 2.974 8.049 1.00 92.44 95 ILE A N 1
ATOM 715 C CA . ILE A 1 95 ? 6.716 3.784 8.461 1.00 92.44 95 ILE A CA 1
ATOM 716 C C . ILE A 1 95 ? 6.251 5.041 9.206 1.00 92.44 95 ILE A C 1
ATOM 718 O O . ILE A 1 95 ? 6.835 5.410 10.229 1.00 92.44 95 ILE A O 1
ATOM 722 N N . GLY A 1 96 ? 5.199 5.700 8.718 1.00 91.81 96 GLY A N 1
ATOM 723 C CA . GLY A 1 96 ? 4.597 6.870 9.346 1.00 91.81 96 GLY A CA 1
ATOM 724 C C . GLY A 1 96 ? 4.074 6.566 10.749 1.00 91.81 96 GLY A C 1
ATOM 725 O O . GLY A 1 96 ? 4.361 7.312 11.687 1.00 91.81 96 GLY A O 1
ATOM 726 N N . GLU A 1 97 ? 3.371 5.446 10.917 1.00 91.06 97 GLU A N 1
ATOM 727 C CA . GLU A 1 97 ? 2.927 4.949 12.220 1.00 91.06 97 GLU A CA 1
ATOM 728 C C . GLU A 1 97 ? 4.089 4.629 13.155 1.00 91.06 97 GLU A C 1
ATOM 730 O O . GLU A 1 97 ? 4.086 5.082 14.298 1.00 91.06 97 GLU A O 1
ATOM 735 N N . ALA A 1 98 ? 5.097 3.893 12.685 1.00 88.25 98 ALA A N 1
ATOM 736 C CA . ALA A 1 98 ? 6.260 3.540 13.494 1.00 88.25 98 ALA A CA 1
ATOM 737 C C . ALA A 1 98 ? 7.008 4.792 13.980 1.00 88.25 98 ALA A C 1
ATOM 739 O O . ALA A 1 98 ? 7.370 4.891 15.152 1.00 88.25 98 ALA A O 1
ATOM 740 N N . ARG A 1 99 ? 7.173 5.794 13.106 1.00 90.00 99 ARG A N 1
ATOM 741 C CA . ARG A 1 99 ? 7.773 7.087 13.466 1.00 90.00 99 ARG A CA 1
ATOM 742 C C . ARG A 1 99 ? 6.930 7.861 14.478 1.00 90.00 99 ARG A C 1
ATOM 744 O O . ARG A 1 99 ? 7.514 8.494 15.349 1.00 90.00 99 ARG A O 1
ATOM 751 N N . ARG A 1 100 ? 5.594 7.834 14.368 1.00 90.06 100 ARG A N 1
ATOM 752 C CA . ARG A 1 100 ? 4.691 8.432 15.372 1.00 90.06 100 ARG A CA 1
ATOM 753 C C . ARG A 1 100 ? 4.872 7.758 16.730 1.00 90.06 100 ARG A C 1
ATOM 755 O O . ARG A 1 100 ? 5.249 8.434 17.672 1.00 90.06 100 ARG A O 1
ATOM 762 N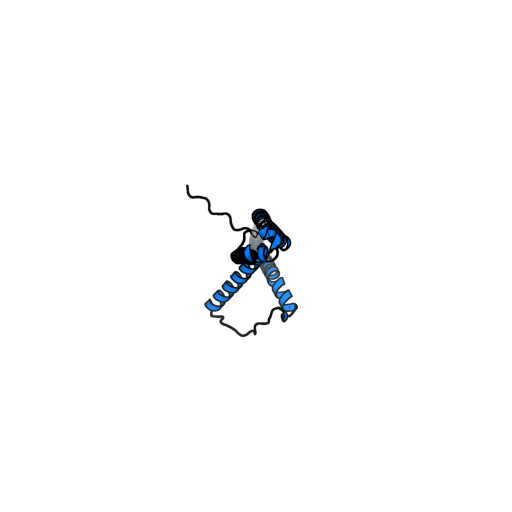 N . ARG A 1 101 ? 4.747 6.428 16.791 1.00 85.81 101 ARG A N 1
ATOM 763 C CA . ARG A 1 101 ? 4.901 5.655 18.038 1.00 85.81 101 ARG A CA 1
ATOM 764 C C . ARG A 1 101 ? 6.258 5.884 18.703 1.00 85.81 101 ARG A C 1
ATOM 766 O O . ARG A 1 101 ? 6.325 5.989 19.920 1.00 85.81 101 ARG A O 1
ATOM 773 N N . LYS A 1 102 ? 7.329 5.986 17.908 1.00 85.88 102 LYS A N 1
ATOM 774 C CA . LYS A 1 102 ? 8.667 6.302 18.416 1.00 85.88 102 LYS A CA 1
ATOM 775 C C . LYS A 1 102 ? 8.724 7.691 19.063 1.00 85.88 102 LYS A C 1
ATOM 777 O O . LYS A 1 102 ? 9.244 7.800 20.165 1.00 85.88 102 LYS A O 1
ATOM 782 N N . ARG A 1 103 ? 8.173 8.723 18.411 1.00 88.25 103 ARG A N 1
ATOM 783 C CA . ARG A 1 103 ? 8.110 10.079 18.985 1.00 88.25 103 ARG A CA 1
ATOM 784 C C . ARG A 1 103 ? 7.267 10.118 20.256 1.00 88.25 103 ARG A C 1
ATOM 786 O O . ARG A 1 103 ? 7.725 10.649 21.256 1.00 88.25 103 ARG A O 1
ATOM 793 N N . ASP A 1 104 ? 6.097 9.481 20.245 1.00 87.75 104 ASP A N 1
ATOM 794 C CA . ASP A 1 104 ? 5.208 9.436 21.411 1.00 87.75 104 ASP A CA 1
ATOM 795 C C . ASP A 1 104 ? 5.882 8.750 22.619 1.00 87.75 104 ASP A C 1
ATOM 797 O O . ASP A 1 104 ? 5.660 9.146 23.762 1.00 87.75 104 ASP A O 1
ATOM 801 N N . ALA A 1 105 ? 6.710 7.723 22.384 1.00 83.44 105 ALA A N 1
ATOM 802 C CA . ALA A 1 105 ? 7.483 7.043 23.427 1.00 83.44 105 ALA A CA 1
ATOM 803 C C . ALA A 1 105 ? 8.650 7.901 23.954 1.00 83.44 105 ALA A C 1
ATOM 805 O O . ALA A 1 105 ? 8.909 7.921 25.157 1.00 83.44 105 ALA A O 1
ATOM 806 N N . GLU A 1 106 ? 9.328 8.640 23.068 1.00 83.12 106 GLU A N 1
ATOM 807 C CA . GLU A 1 106 ? 10.375 9.603 23.436 1.00 83.12 106 GLU A CA 1
ATOM 808 C C . GLU A 1 106 ? 9.805 10.754 24.285 1.00 83.12 106 GLU A C 1
ATOM 810 O O . GLU A 1 106 ? 10.401 11.124 25.296 1.00 83.12 106 GLU A O 1
ATOM 815 N N . GLU A 1 107 ? 8.624 11.271 23.934 1.00 82.75 107 GLU A N 1
ATOM 816 C CA . GLU A 1 107 ? 7.930 12.342 24.668 1.00 82.75 107 GLU A CA 1
ATOM 817 C C . GLU A 1 107 ? 7.438 11.903 26.055 1.00 82.75 107 GLU A C 1
ATOM 819 O O . GLU A 1 107 ? 7.474 12.687 27.004 1.00 82.75 107 GLU A O 1
ATOM 824 N N . LYS A 1 108 ? 7.009 10.644 26.208 1.00 81.38 108 LYS A N 1
ATOM 825 C CA . LYS A 1 108 ? 6.534 10.091 27.489 1.00 81.38 108 LYS A CA 1
ATOM 826 C C . LYS A 1 108 ? 7.655 9.705 28.456 1.00 81.38 108 LYS A C 1
ATOM 828 O O . LYS A 1 108 ? 7.367 9.228 29.550 1.00 81.38 108 LYS A O 1
ATOM 833 N N . GLY A 1 109 ? 8.922 9.884 28.075 1.00 68.75 109 GLY A N 1
ATOM 834 C CA . GLY A 1 109 ? 10.061 9.473 28.898 1.00 68.75 109 GLY A CA 1
ATOM 835 C C . GLY A 1 109 ? 10.179 7.954 29.067 1.00 68.75 109 GLY A C 1
ATOM 836 O O . GLY A 1 109 ? 11.015 7.492 29.841 1.00 68.75 109 GLY A O 1
ATOM 837 N N . GLU A 1 110 ? 9.407 7.166 28.308 1.00 61.88 110 GLU A N 1
ATOM 838 C CA . GLU A 1 110 ? 9.529 5.707 28.185 1.00 61.88 110 GLU A CA 1
ATOM 839 C C . GLU A 1 110 ? 10.711 5.381 27.252 1.00 61.88 110 GLU A C 1
ATOM 841 O O . GLU A 1 110 ? 10.617 4.662 26.256 1.00 61.88 110 GLU A O 1
ATOM 846 N N . GLY A 1 111 ? 11.861 5.990 27.538 1.00 51.28 111 GLY A N 1
ATOM 847 C CA . GLY A 1 111 ? 13.080 5.821 26.771 1.00 51.28 111 GLY A CA 1
ATOM 848 C C . GLY A 1 111 ? 13.683 4.445 27.023 1.00 51.28 111 GLY A C 1
ATOM 849 O O . GLY A 1 111 ? 14.192 4.181 28.107 1.00 51.28 111 GLY A O 1
ATOM 850 N N . ARG A 1 112 ? 13.686 3.594 25.989 1.00 51.78 112 ARG A N 1
ATOM 851 C CA . ARG A 1 112 ? 14.569 2.414 25.854 1.00 51.78 112 ARG A CA 1
ATOM 852 C C . ARG A 1 112 ? 14.580 1.463 27.064 1.00 51.78 112 ARG A C 1
ATOM 854 O O . ARG A 1 112 ? 15.624 0.934 27.439 1.00 51.78 112 ARG A O 1
ATOM 861 N N . GLY A 1 113 ? 13.418 1.210 27.658 1.00 44.59 113 GLY A N 1
ATOM 862 C CA . GLY A 1 113 ? 13.254 0.200 28.703 1.00 44.59 113 GLY A CA 1
ATOM 863 C C . GLY A 1 113 ? 13.296 -1.236 28.163 1.00 44.59 113 GLY A C 1
ATOM 864 O O . GLY A 1 113 ? 12.257 -1.863 28.022 1.00 44.59 113 GLY A O 1
ATOM 865 N N . GLY A 1 114 ? 14.494 -1.749 27.879 1.00 47.38 114 GLY A N 1
ATOM 866 C CA . GLY A 1 114 ? 14.927 -3.076 28.344 1.00 47.38 114 GLY A CA 1
ATOM 867 C C . GLY A 1 114 ? 14.420 -4.381 27.710 1.00 47.38 114 GLY A C 1
ATOM 868 O O . GLY A 1 114 ? 14.867 -5.421 28.181 1.00 47.38 114 GLY A O 1
ATOM 869 N N . GLU A 1 115 ? 13.564 -4.407 26.685 1.00 57.25 115 GLU A N 1
ATOM 870 C CA . GLU A 1 115 ? 13.417 -5.632 25.870 1.00 57.25 115 GLU A CA 1
ATOM 871 C C . GLU A 1 115 ? 14.330 -5.517 24.642 1.00 57.25 115 GLU A C 1
ATOM 873 O O . GLU A 1 115 ? 14.207 -4.590 23.840 1.00 57.25 115 GLU A O 1
ATOM 878 N N . GLU A 1 116 ? 15.287 -6.441 24.533 1.00 64.06 116 GLU A N 1
ATOM 879 C CA . GLU A 1 116 ? 16.130 -6.633 23.352 1.00 64.06 116 GLU A CA 1
ATOM 880 C C . GLU A 1 116 ? 15.229 -6.663 22.109 1.00 64.06 116 GLU A C 1
ATOM 882 O O . GLU A 1 116 ? 14.204 -7.346 22.118 1.00 64.06 116 GLU A O 1
ATOM 887 N N . GLU A 1 117 ? 15.544 -5.875 21.074 1.00 69.88 117 GLU A N 1
ATOM 888 C CA . GLU A 1 117 ? 14.729 -5.810 19.856 1.00 69.88 117 GLU A CA 1
ATOM 889 C C . GLU A 1 117 ? 14.706 -7.196 19.195 1.00 69.88 117 GLU A C 1
ATOM 891 O O . GLU A 1 117 ? 15.590 -7.547 18.415 1.00 69.88 117 GLU A O 1
ATOM 896 N N . ILE A 1 118 ? 13.698 -8.010 19.529 1.00 78.00 118 ILE A N 1
ATOM 897 C CA . ILE A 1 118 ? 13.540 -9.343 18.956 1.00 78.00 118 ILE A CA 1
ATOM 898 C C . ILE A 1 118 ? 13.199 -9.141 17.482 1.00 78.00 118 ILE A C 1
ATOM 900 O O . ILE A 1 118 ? 12.147 -8.571 17.163 1.00 78.00 118 ILE A O 1
ATOM 904 N N . PRO A 1 119 ? 14.053 -9.598 16.555 1.00 81.50 119 PRO A N 1
ATOM 905 C CA . PRO A 1 119 ? 13.763 -9.415 15.153 1.00 81.50 119 PRO A CA 1
ATOM 906 C C . PRO A 1 119 ? 12.519 -10.244 14.780 1.00 81.50 119 PRO A C 1
ATOM 908 O O . PRO A 1 119 ? 12.305 -11.321 15.342 1.00 81.50 119 PRO 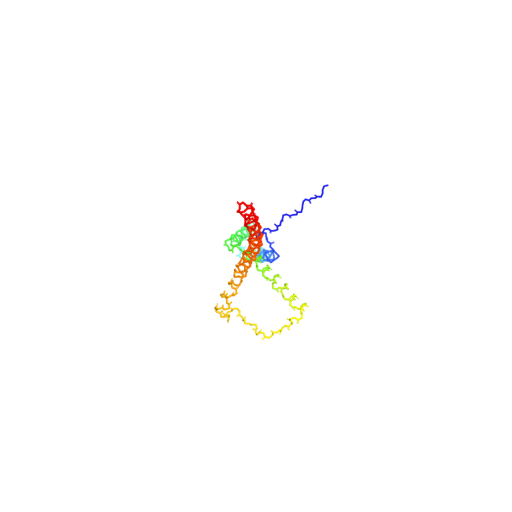A O 1
ATOM 911 N N . PRO A 1 120 ? 11.698 -9.806 13.806 1.00 81.38 120 PRO A N 1
ATOM 912 C CA . PRO A 1 120 ? 10.411 -10.445 13.508 1.00 81.38 120 PRO A CA 1
ATOM 913 C C . PRO A 1 120 ? 10.484 -11.946 13.189 1.00 81.38 120 PRO A C 1
ATOM 915 O O . PRO A 1 120 ? 9.522 -12.668 13.424 1.00 81.38 120 PRO A O 1
ATOM 918 N N . HIS A 1 121 ? 11.618 -12.427 12.671 1.00 84.75 121 HIS A N 1
ATOM 919 C CA . HIS A 1 121 ? 11.836 -13.843 12.352 1.00 84.75 121 HIS A CA 1
ATOM 920 C C . HIS A 1 121 ? 12.146 -14.715 13.580 1.00 84.75 121 HIS A C 1
ATOM 922 O O . HIS A 1 121 ? 12.076 -15.935 13.488 1.00 84.75 121 HIS A O 1
ATOM 928 N N . MET A 1 122 ? 12.473 -14.100 14.718 1.00 88.69 122 MET A N 1
ATOM 929 C CA . MET A 1 122 ? 12.695 -14.770 16.004 1.00 88.69 122 MET A CA 1
ATOM 930 C C . MET A 1 122 ? 11.479 -14.637 16.930 1.00 88.69 122 MET A C 1
ATOM 932 O O . MET A 1 122 ? 11.536 -15.060 18.083 1.00 88.69 122 MET A O 1
ATOM 936 N N . LEU A 1 123 ? 10.381 -14.032 16.455 1.00 86.94 123 LEU A N 1
ATOM 937 C CA . LEU A 1 123 ? 9.186 -13.838 17.266 1.00 86.94 123 LEU A CA 1
ATOM 938 C C . LEU A 1 123 ? 8.476 -15.187 17.493 1.00 86.94 123 LEU A C 1
ATOM 940 O O . LEU A 1 123 ? 8.112 -15.852 16.519 1.00 86.94 123 LEU A O 1
ATOM 944 N N . PRO A 1 124 ? 8.217 -15.596 18.748 1.00 90.88 124 PRO A N 1
ATOM 945 C CA . PRO A 1 124 ? 7.470 -16.818 19.023 1.00 90.88 124 PRO A CA 1
ATOM 946 C C . PRO A 1 124 ? 6.051 -16.763 18.446 1.00 90.88 124 PRO A C 1
ATOM 948 O O . PRO A 1 124 ? 5.392 -15.720 18.489 1.00 90.88 124 PRO A O 1
ATOM 951 N N . ALA A 1 125 ? 5.541 -17.908 17.982 1.00 90.75 125 ALA A N 1
ATOM 952 C CA . ALA A 1 125 ? 4.201 -18.012 17.398 1.00 90.75 125 ALA A CA 1
ATOM 953 C C . ALA A 1 125 ? 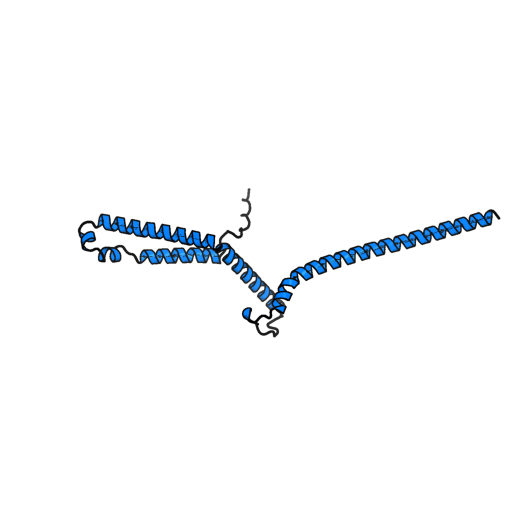3.093 -17.513 18.347 1.00 90.75 125 ALA A C 1
ATOM 955 O O . ALA A 1 125 ? 2.145 -16.866 17.905 1.00 90.75 125 ALA A O 1
ATOM 956 N N . GLU A 1 126 ? 3.235 -17.754 19.654 1.00 91.44 126 GLU A N 1
ATOM 957 C CA . GLU A 1 126 ? 2.286 -17.280 20.668 1.00 91.44 126 GLU A CA 1
ATOM 958 C C . GLU A 1 126 ? 2.208 -15.754 20.715 1.00 91.44 126 GLU A C 1
ATOM 960 O O . GLU A 1 126 ? 1.112 -15.201 20.693 1.00 91.44 126 GLU A O 1
ATOM 965 N N . ARG A 1 127 ? 3.351 -15.055 20.664 1.00 88.25 127 ARG A N 1
ATOM 966 C CA . ARG A 1 127 ? 3.380 -13.584 20.643 1.00 88.25 127 ARG A CA 1
ATOM 967 C C . ARG A 1 127 ? 2.712 -13.027 19.383 1.00 88.25 127 ARG A C 1
ATOM 969 O O . ARG A 1 127 ? 2.002 -12.028 19.471 1.00 88.25 127 ARG A O 1
ATOM 976 N N . VAL A 1 128 ? 2.887 -13.678 18.228 1.00 89.31 128 VAL A N 1
ATOM 977 C CA . VAL A 1 128 ? 2.208 -13.288 16.976 1.00 89.31 128 VAL A CA 1
ATOM 978 C C . VAL A 1 128 ? 0.694 -13.484 17.092 1.00 89.31 128 VAL A C 1
ATOM 980 O O . VAL A 1 128 ? -0.073 -12.574 16.768 1.00 89.31 128 VAL A O 1
ATOM 983 N N . ARG A 1 129 ? 0.260 -14.649 17.590 1.00 92.06 129 ARG A N 1
ATOM 984 C CA . ARG A 1 129 ? -1.155 -14.963 17.829 1.00 92.06 129 ARG A CA 1
ATOM 985 C C . ARG A 1 129 ? -1.786 -13.943 18.772 1.00 92.06 129 ARG A C 1
ATOM 987 O O . ARG A 1 129 ? -2.820 -13.366 18.447 1.00 92.06 129 ARG A O 1
ATOM 994 N N . ASP A 1 130 ? -1.158 -13.700 19.915 1.00 92.00 130 ASP A N 1
ATOM 995 C CA . ASP A 1 130 ? -1.697 -12.826 20.953 1.00 92.00 130 ASP A CA 1
ATOM 996 C C . ASP A 1 130 ? -1.763 -11.375 20.468 1.00 92.00 130 ASP A C 1
ATOM 998 O O . ASP A 1 130 ? -2.770 -10.700 20.683 1.00 92.00 130 ASP A O 1
ATOM 1002 N N . ALA A 1 131 ? -0.752 -10.909 19.725 1.00 88.88 131 ALA A N 1
ATOM 1003 C CA . ALA A 1 131 ? -0.777 -9.594 19.090 1.00 88.88 131 ALA A CA 1
ATOM 1004 C C . ALA A 1 131 ? -1.942 -9.449 18.096 1.00 88.88 131 ALA A C 1
ATOM 1006 O O . ALA A 1 131 ? -2.601 -8.407 18.079 1.00 88.88 131 ALA A O 1
ATOM 1007 N N . HIS A 1 132 ? -2.225 -10.488 17.303 1.00 89.38 132 HIS A N 1
ATOM 1008 C CA . HIS A 1 132 ? -3.338 -10.484 16.353 1.00 89.38 132 HIS A CA 1
ATOM 1009 C C . HIS A 1 132 ? -4.703 -10.489 17.059 1.00 89.38 132 HIS A C 1
ATOM 1011 O O . HIS A 1 132 ? -5.606 -9.738 16.688 1.00 89.38 132 HIS A O 1
ATOM 1017 N N . LEU A 1 133 ? -4.845 -11.288 18.120 1.00 95.19 133 LEU A N 1
ATOM 1018 C CA . LEU A 1 133 ? -6.090 -11.393 18.880 1.00 95.19 133 LEU A CA 1
ATOM 1019 C C . LEU A 1 133 ? -6.358 -10.169 19.760 1.00 95.19 133 LEU A C 1
ATOM 1021 O O . LEU A 1 133 ? -7.518 -9.864 20.028 1.00 95.19 133 LEU A O 1
ATOM 1025 N N . LYS A 1 134 ? -5.321 -9.434 20.177 1.00 94.12 134 LYS A N 1
ATOM 1026 C CA . LYS A 1 134 ? -5.432 -8.311 21.119 1.00 94.12 134 LYS A CA 1
ATOM 1027 C C . LYS A 1 134 ? -6.488 -7.280 20.719 1.00 94.12 134 LYS A C 1
ATOM 1029 O O . LYS A 1 134 ? -7.282 -6.875 21.562 1.00 94.12 134 LYS A O 1
ATOM 1034 N N . GLN A 1 135 ? -6.520 -6.866 19.451 1.00 90.44 135 GLN A N 1
ATOM 1035 C CA . GLN A 1 135 ? -7.476 -5.855 18.974 1.00 90.44 135 GLN A CA 1
ATOM 1036 C C . GLN A 1 135 ? -8.917 -6.376 18.996 1.00 90.44 135 GLN A C 1
ATOM 1038 O O . GLN A 1 135 ? -9.826 -5.687 19.457 1.00 90.44 135 GLN A O 1
ATOM 1043 N N . VAL A 1 136 ? -9.120 -7.618 18.550 1.00 94.19 136 VAL A N 1
ATOM 1044 C CA . VAL A 1 136 ? -10.442 -8.255 18.530 1.00 94.19 136 VAL A CA 1
ATOM 1045 C C . VAL A 1 136 ? -10.949 -8.464 19.954 1.00 94.19 136 VAL A C 1
ATOM 1047 O O . VAL A 1 136 ? -12.077 -8.092 20.265 1.00 94.19 136 VAL A O 1
ATOM 1050 N N . LEU A 1 137 ? -10.105 -8.996 20.838 1.00 96.44 137 LEU A N 1
ATOM 1051 C CA . LEU A 1 137 ? -10.447 -9.224 22.240 1.00 96.44 137 LEU A CA 1
ATOM 1052 C C . LEU A 1 137 ? -10.751 -7.913 22.971 1.00 96.44 137 LEU A C 1
ATOM 1054 O O . LEU A 1 137 ? -11.728 -7.857 23.709 1.00 96.44 137 LEU A O 1
ATOM 1058 N N . ALA A 1 138 ? -9.988 -6.843 22.726 1.00 95.75 138 ALA A N 1
ATOM 1059 C CA . ALA A 1 138 ? -10.270 -5.529 23.304 1.00 95.75 138 ALA A CA 1
ATOM 1060 C C . ALA A 1 138 ? -11.636 -4.979 22.857 1.00 95.75 138 ALA A C 1
ATOM 1062 O O . ALA A 1 138 ? -12.403 -4.482 23.684 1.00 95.75 138 ALA A O 1
ATOM 1063 N N . ALA A 1 139 ? -11.978 -5.117 21.571 1.00 94.75 139 ALA A N 1
ATOM 1064 C CA . ALA A 1 139 ? -13.284 -4.713 21.057 1.00 94.75 139 ALA A CA 1
ATOM 1065 C C . ALA A 1 139 ? -14.430 -5.528 21.684 1.00 94.75 139 ALA A C 1
ATOM 1067 O O . ALA A 1 139 ? -15.436 -4.958 22.110 1.00 94.75 139 ALA A O 1
ATOM 1068 N N . GLN A 1 140 ? -14.266 -6.851 21.797 1.00 97.06 140 GLN A N 1
ATOM 1069 C CA . GLN A 1 140 ? -15.251 -7.731 22.437 1.00 97.06 140 GLN A CA 1
ATOM 1070 C C . GLN A 1 140 ? -15.414 -7.422 23.930 1.00 97.06 140 GLN A C 1
ATOM 1072 O O . GLN A 1 140 ? -16.538 -7.332 24.422 1.00 97.06 140 GLN A O 1
ATOM 1077 N N . GLN A 1 141 ? -14.312 -7.179 24.642 1.00 97.50 141 GLN A N 1
ATOM 1078 C CA . GLN A 1 141 ? -14.345 -6.778 26.046 1.00 97.50 141 GLN A CA 1
ATOM 1079 C C . GLN A 1 141 ? -15.124 -5.471 26.233 1.00 97.50 141 GLN A C 1
ATOM 1081 O O . GLN A 1 141 ? -15.953 -5.376 27.137 1.00 97.50 141 GLN A O 1
ATOM 1086 N N . GLY A 1 142 ? -14.913 -4.484 25.356 1.00 97.00 142 GLY A N 1
ATOM 1087 C CA . GLY A 1 142 ? -15.676 -3.235 25.368 1.00 97.00 142 GLY A CA 1
ATOM 1088 C C . GLY A 1 142 ? -17.181 -3.461 25.196 1.00 97.00 142 GLY A C 1
ATOM 1089 O O . GLY A 1 142 ? -17.982 -2.902 25.945 1.00 97.00 142 GLY A O 1
ATOM 1090 N N . GLN A 1 143 ? -17.577 -4.337 24.267 1.00 97.81 143 GLN A N 1
ATOM 1091 C CA . GLN A 1 143 ? -18.986 -4.687 24.057 1.00 97.81 143 GLN A CA 1
ATOM 1092 C C . GLN A 1 143 ? -19.607 -5.399 25.265 1.00 97.81 143 GLN A C 1
ATOM 1094 O O . GLN A 1 143 ? -20.739 -5.092 25.643 1.00 97.81 143 GLN A O 1
ATOM 1099 N N . LEU A 1 144 ? -18.889 -6.343 25.878 1.00 98.06 144 LEU A N 1
ATOM 1100 C CA . LEU A 1 144 ? -19.361 -7.058 27.065 1.00 98.06 144 LEU A CA 1
ATOM 1101 C C . LEU A 1 144 ? -19.496 -6.125 28.269 1.00 98.06 144 LEU A C 1
ATOM 1103 O O . LEU A 1 144 ? -20.514 -6.177 28.955 1.00 98.06 144 LEU A O 1
ATOM 1107 N N . ASN A 1 145 ? -18.532 -5.228 28.478 1.00 98.00 145 ASN A N 1
ATOM 1108 C CA . ASN A 1 145 ? -18.593 -4.230 29.544 1.00 98.00 145 ASN A CA 1
ATOM 1109 C C . ASN A 1 145 ? -19.807 -3.305 29.379 1.00 98.00 145 ASN A C 1
ATOM 1111 O O . ASN A 1 145 ? -20.526 -3.068 30.346 1.00 98.00 145 ASN A O 1
ATOM 1115 N N . ALA A 1 146 ? -20.089 -2.845 28.157 1.00 98.00 146 ALA A N 1
ATOM 1116 C CA . ALA A 1 146 ? -21.269 -2.026 27.883 1.00 98.00 146 ALA A CA 1
ATOM 1117 C C . ALA A 1 146 ? -22.579 -2.789 28.156 1.00 98.00 146 ALA A C 1
ATOM 1119 O O . ALA A 1 146 ? -23.502 -2.250 28.764 1.00 98.00 146 ALA A O 1
ATOM 1120 N N . LYS A 1 147 ? -22.663 -4.068 27.761 1.00 97.94 147 LYS A N 1
ATOM 1121 C CA . LYS A 1 147 ? -23.828 -4.920 28.067 1.00 97.94 147 LYS A CA 1
ATOM 1122 C C . LYS A 1 147 ? -24.010 -5.127 29.569 1.00 97.94 147 LYS A C 1
ATOM 1124 O O . LYS A 1 147 ? -25.138 -5.065 30.049 1.00 97.94 147 LYS A O 1
ATOM 1129 N N . LEU A 1 148 ? -22.916 -5.358 30.294 1.00 98.31 148 LEU A N 1
ATOM 1130 C CA . LEU A 1 148 ? -22.930 -5.534 31.742 1.00 98.31 148 LEU A CA 1
ATOM 1131 C C . LEU A 1 148 ? -23.424 -4.265 32.445 1.00 98.31 148 LEU A C 1
ATOM 1133 O O . LEU A 1 148 ? -24.328 -4.352 33.270 1.00 98.31 148 LEU A O 1
ATOM 1137 N N . GLN A 1 149 ? -22.904 -3.096 32.063 1.00 97.94 149 GLN A N 1
ATOM 1138 C CA . GLN A 1 149 ? -23.352 -1.807 32.599 1.00 97.94 149 GLN A CA 1
ATOM 1139 C C . GLN A 1 149 ? -24.838 -1.561 32.321 1.00 97.94 149 GLN A C 1
ATOM 1141 O O . GLN A 1 149 ? -25.585 -1.213 33.230 1.00 97.94 149 GLN A O 1
ATOM 1146 N N . ASN A 1 150 ? -25.301 -1.821 31.096 1.00 97.81 150 ASN A N 1
ATOM 1147 C CA . ASN A 1 150 ? -26.719 -1.682 30.760 1.00 97.81 150 ASN A CA 1
ATOM 1148 C C . ASN A 1 150 ? -27.604 -2.614 31.601 1.00 97.81 150 ASN A C 1
ATOM 1150 O O . ASN A 1 150 ? -28.653 -2.196 32.084 1.00 97.81 150 ASN A O 1
ATOM 1154 N N . ALA A 1 151 ? -27.188 -3.867 31.806 1.00 97.25 151 ALA A N 1
ATOM 1155 C CA . ALA A 1 151 ? -27.926 -4.816 32.636 1.00 97.25 151 ALA A CA 1
ATOM 1156 C C . ALA A 1 151 ? -27.960 -4.391 34.113 1.00 97.25 151 ALA A C 1
ATOM 1158 O O . ALA A 1 151 ? -28.998 -4.516 34.756 1.00 97.25 151 ALA A O 1
ATOM 1159 N N . GLN A 1 152 ? -26.854 -3.859 34.640 1.00 97.50 152 GLN A N 1
ATOM 1160 C CA . GLN A 1 152 ? -26.787 -3.326 36.004 1.00 97.50 152 GLN A CA 1
ATOM 1161 C C . GLN A 1 152 ? -27.758 -2.157 36.193 1.00 97.50 152 GLN A C 1
ATOM 1163 O O . GLN A 1 152 ? -28.578 -2.207 37.105 1.00 97.50 152 GLN A O 1
ATOM 1168 N N . ILE A 1 153 ? -27.761 -1.187 35.273 1.00 97.81 153 ILE A N 1
ATOM 1169 C CA . ILE A 1 153 ? -28.683 -0.040 35.303 1.00 97.81 153 ILE A CA 1
ATOM 1170 C C . ILE A 1 153 ? -30.149 -0.503 35.253 1.00 97.81 153 ILE A C 1
ATOM 1172 O O . ILE A 1 153 ? -30.994 -0.010 36.001 1.00 97.81 153 ILE A O 1
ATOM 1176 N N . LEU A 1 154 ? -30.472 -1.472 34.390 1.00 97.50 154 LEU A N 1
ATOM 1177 C CA . LEU A 1 154 ? -31.830 -2.017 34.298 1.00 97.50 154 LEU A CA 1
ATOM 1178 C C . LEU A 1 154 ? -32.246 -2.739 35.584 1.00 97.50 154 LEU A C 1
ATOM 1180 O O . LEU A 1 154 ? -33.371 -2.557 36.047 1.00 97.50 154 LEU A O 1
ATOM 1184 N N . ASN A 1 155 ? -31.350 -3.530 36.173 1.00 97.31 155 ASN A N 1
ATOM 1185 C CA . ASN A 1 155 ? -31.616 -4.240 37.421 1.00 97.31 155 ASN A CA 1
ATOM 1186 C C . ASN A 1 155 ? -31.826 -3.275 38.589 1.00 97.31 155 ASN A C 1
ATOM 1188 O O . ASN A 1 155 ? -32.765 -3.466 39.357 1.00 97.31 155 ASN A O 1
ATOM 1192 N N . GLU A 1 156 ? -31.009 -2.227 38.700 1.00 97.06 156 GLU A N 1
ATOM 1193 C CA . GLU A 1 156 ? -31.195 -1.169 39.697 1.00 97.06 156 GLU A CA 1
ATOM 1194 C C . GLU A 1 156 ? -32.578 -0.521 39.552 1.00 97.06 156 GLU A C 1
ATOM 1196 O O . GLU A 1 156 ? -33.330 -0.444 40.523 1.00 97.06 156 GLU A O 1
ATOM 1201 N N . GLY A 1 157 ? -32.981 -0.174 38.325 1.00 96.75 157 GLY A N 1
ATOM 1202 C CA . GLY A 1 157 ? -34.316 0.368 38.062 1.00 96.75 157 GLY A CA 1
ATOM 1203 C C . GLY A 1 157 ? -35.461 -0.599 38.395 1.00 96.75 157 GLY A C 1
ATOM 1204 O O . GLY A 1 157 ? -36.507 -0.173 38.884 1.00 96.75 157 GLY A O 1
ATOM 1205 N N . LEU A 1 158 ? -35.292 -1.904 38.154 1.00 97.50 158 LEU A N 1
ATOM 1206 C CA . LEU A 1 158 ? -36.287 -2.923 38.512 1.00 97.50 158 LEU A CA 1
ATOM 1207 C C . LEU A 1 158 ? -36.396 -3.121 40.028 1.00 97.50 158 LEU A C 1
ATOM 1209 O O . LEU A 1 158 ? -37.500 -3.295 40.543 1.00 97.50 158 LEU A O 1
ATOM 1213 N N . VAL A 1 159 ? -35.271 -3.079 40.745 1.00 97.56 159 VAL A N 1
ATOM 1214 C CA . VAL A 1 159 ? -35.240 -3.190 42.208 1.00 97.56 159 VAL A CA 1
ATOM 1215 C C . VAL A 1 159 ? -35.962 -2.013 42.855 1.00 97.56 159 VAL A C 1
ATOM 1217 O O . VAL A 1 159 ? -36.752 -2.233 43.773 1.00 97.56 159 VAL A O 1
ATOM 1220 N N . GLU A 1 160 ? -35.754 -0.791 42.364 1.00 97.19 160 GLU A N 1
ATOM 1221 C CA . GLU A 1 160 ? -36.475 0.379 42.876 1.00 97.19 160 GLU A CA 1
ATOM 1222 C C . GLU A 1 160 ? -37.987 0.266 42.636 1.00 97.19 160 GLU A C 1
ATOM 1224 O O . GLU A 1 160 ? -38.767 0.410 43.577 1.00 97.19 160 GLU A O 1
ATOM 1229 N N . LYS A 1 161 ? -38.413 -0.149 41.435 1.00 97.12 161 LYS A N 1
ATOM 1230 C CA . LYS A 1 161 ? -39.838 -0.411 41.155 1.00 97.12 161 LYS A CA 1
ATOM 1231 C C . LYS A 1 161 ? -40.440 -1.473 42.076 1.00 97.12 161 LYS A C 1
ATOM 1233 O O . LYS A 1 161 ? -41.556 -1.303 42.557 1.00 97.12 161 LYS A O 1
ATOM 1238 N N . LEU A 1 162 ? -39.720 -2.563 42.354 1.00 97.31 162 LEU A N 1
ATOM 1239 C CA . LEU A 1 162 ? -40.203 -3.600 43.272 1.00 97.31 162 LEU A CA 1
ATOM 1240 C C . LEU A 1 162 ? -40.352 -3.082 44.707 1.00 97.31 162 LEU A C 1
ATOM 1242 O O . LEU A 1 162 ? -41.277 -3.497 45.404 1.00 97.31 162 LEU A O 1
ATOM 1246 N N . LYS A 1 163 ? -39.458 -2.198 45.165 1.00 96.69 163 LYS A N 1
ATOM 1247 C CA . LYS A 1 163 ? -39.574 -1.570 46.491 1.00 96.69 163 LYS A CA 1
ATOM 1248 C C . LYS A 1 163 ? -40.803 -0.669 46.571 1.00 96.69 163 LYS A C 1
ATOM 1250 O O . LYS A 1 163 ? -41.542 -0.757 47.549 1.00 96.69 163 LYS A O 1
ATOM 1255 N N . GLU A 1 164 ? -41.040 0.150 45.548 1.00 96.81 164 GLU A N 1
ATOM 1256 C CA . GLU A 1 164 ? -42.235 0.997 45.457 1.00 96.81 164 GLU A CA 1
ATOM 1257 C C . GLU A 1 164 ? -43.515 0.155 45.484 1.00 96.81 164 GLU A C 1
ATOM 1259 O O . GLU A 1 164 ? -44.385 0.391 46.320 1.00 96.81 164 GLU A O 1
ATOM 1264 N N . GLN A 1 165 ? -43.583 -0.892 44.657 1.00 96.44 165 GLN A N 1
ATOM 1265 C CA . GLN A 1 165 ? -44.734 -1.797 44.603 1.00 96.44 165 GLN A CA 1
ATOM 1266 C C . GLN A 1 165 ? -44.973 -2.533 45.924 1.00 96.44 165 GLN A C 1
ATOM 1268 O O . GLN A 1 165 ? -46.115 -2.680 46.350 1.00 96.44 165 GLN A O 1
ATOM 1273 N N . ARG A 1 166 ? -43.917 -2.988 46.611 1.00 96.50 166 ARG A N 1
ATOM 1274 C CA . ARG A 1 166 ? -44.057 -3.626 47.932 1.00 96.50 166 ARG A CA 1
ATOM 1275 C C . ARG A 1 166 ? -44.643 -2.667 48.961 1.00 96.50 166 ARG A C 1
ATOM 1277 O O . ARG A 1 166 ? -45.547 -3.057 49.691 1.00 96.50 166 ARG A O 1
ATOM 1284 N N . LYS A 1 167 ? -44.172 -1.419 48.979 1.00 96.62 167 LYS A N 1
ATOM 1285 C CA . LYS A 1 167 ? -44.693 -0.382 49.876 1.00 96.62 167 LYS A CA 1
ATOM 1286 C C . LYS A 1 167 ? -46.156 -0.049 49.572 1.00 96.62 167 LYS A C 1
ATOM 1288 O O . LYS A 1 167 ? -46.939 0.164 50.492 1.00 96.62 167 LYS A O 1
ATOM 1293 N N . GLU A 1 168 ? -46.529 -0.015 48.294 1.00 96.50 168 GLU A N 1
ATOM 1294 C CA . GLU A 1 168 ? -47.918 0.177 47.870 1.00 96.50 168 GLU A CA 1
ATOM 1295 C C . GLU A 1 168 ? -48.814 -0.976 48.346 1.00 96.50 168 GLU A C 1
ATOM 1297 O O . GLU A 1 168 ? -49.859 -0.726 48.944 1.00 96.50 168 GLU A O 1
ATOM 1302 N N . ILE A 1 169 ? -48.379 -2.229 48.167 1.00 95.56 169 ILE A N 1
ATOM 1303 C CA . ILE A 1 169 ? -49.109 -3.417 48.635 1.00 95.56 169 ILE A CA 1
ATOM 1304 C C . ILE A 1 169 ? -49.277 -3.397 50.158 1.00 95.56 169 ILE A C 1
ATOM 1306 O O . ILE A 1 169 ? -50.384 -3.617 50.639 1.00 95.56 169 ILE A O 1
ATOM 1310 N N . GLU A 1 170 ? -48.218 -3.105 50.919 1.00 95.88 170 GLU A N 1
ATOM 1311 C CA . GLU A 1 170 ? -48.301 -2.979 52.383 1.00 95.88 170 GLU A CA 1
ATOM 1312 C C . GLU A 1 170 ? -49.316 -1.907 52.804 1.00 95.88 170 GLU A C 1
ATOM 1314 O O . GLU A 1 170 ? -50.112 -2.130 53.717 1.00 95.88 170 GLU A O 1
ATOM 1319 N N . GLY A 1 171 ? -49.346 -0.771 52.099 1.00 95.00 171 GLY A N 1
ATOM 1320 C CA . GLY A 1 171 ? -50.338 0.279 52.321 1.00 95.00 171 GLY A CA 1
ATOM 1321 C C . GLY A 1 171 ? -51.771 -0.183 52.044 1.00 95.00 171 GLY A C 1
ATOM 1322 O O . GLY A 1 171 ? -52.656 0.047 52.865 1.00 95.00 171 GLY A O 1
ATOM 1323 N N . LEU A 1 172 ? -52.001 -0.862 50.916 1.00 95.38 172 LEU A N 1
ATOM 1324 C CA . LEU A 1 172 ? -53.320 -1.380 50.536 1.00 95.38 172 LEU A CA 1
ATOM 1325 C C . LEU A 1 172 ? -53.821 -2.457 51.507 1.00 95.38 172 LEU A C 1
ATOM 1327 O O . LEU A 1 172 ? -54.987 -2.427 51.896 1.00 95.38 172 LEU A O 1
ATOM 1331 N N . VAL A 1 173 ? -52.947 -3.378 51.924 1.00 96.00 173 VAL A N 1
ATOM 1332 C CA . VAL A 1 173 ? -53.280 -4.427 52.901 1.00 96.00 173 VAL A CA 1
ATOM 1333 C C . VAL A 1 173 ? -53.636 -3.808 54.249 1.00 96.00 173 VAL A C 1
ATOM 1335 O O . VAL A 1 173 ? -54.680 -4.142 54.801 1.00 96.00 173 VAL A O 1
ATOM 1338 N N . GLY A 1 174 ? -52.846 -2.848 54.744 1.00 94.31 174 GLY A N 1
ATOM 1339 C CA . GLY A 1 174 ? -53.148 -2.164 56.004 1.00 94.31 174 GLY A CA 1
ATOM 1340 C C . GLY A 1 174 ? -54.480 -1.404 55.977 1.00 94.31 174 GLY A C 1
ATOM 1341 O O . GLY A 1 174 ? -55.201 -1.375 56.974 1.00 94.31 174 GLY A O 1
ATOM 1342 N N . LEU A 1 175 ? -54.846 -0.830 54.828 1.00 93.19 175 LEU A N 1
ATOM 1343 C CA . LEU A 1 175 ? -56.132 -0.156 54.632 1.00 93.19 175 LEU A CA 1
ATOM 1344 C C . LEU A 1 175 ? -57.294 -1.162 54.650 1.00 93.19 175 LEU A C 1
ATOM 1346 O O . LEU A 1 175 ? -58.312 -0.916 55.294 1.00 93.19 175 LEU A O 1
ATOM 1350 N N . LEU A 1 176 ? -57.114 -2.322 54.010 1.00 92.69 176 LEU A N 1
ATOM 1351 C CA . LEU A 1 176 ? -58.092 -3.411 54.012 1.00 92.69 176 LEU A CA 1
ATOM 1352 C C . LEU A 1 176 ? -58.304 -3.983 55.424 1.00 92.69 176 LEU A C 1
ATOM 1354 O O . LEU A 1 176 ? -59.441 -4.155 55.850 1.00 92.69 176 LEU A O 1
ATOM 1358 N N . GLU A 1 177 ? -57.224 -4.222 56.172 1.00 93.12 177 GLU A N 1
ATOM 1359 C CA . GLU A 1 177 ? -57.271 -4.671 57.572 1.00 93.12 177 GLU A CA 1
ATOM 1360 C C . GLU A 1 177 ? -57.924 -3.642 58.507 1.00 93.12 177 GLU A C 1
ATOM 1362 O O . GLU A 1 177 ? -58.487 -4.007 59.540 1.00 93.12 177 GLU A O 1
ATOM 1367 N N . GLY A 1 178 ? -57.829 -2.349 58.185 1.00 91.38 178 GLY A N 1
ATOM 1368 C CA . GLY A 1 178 ? -58.576 -1.294 58.868 1.00 91.38 178 GLY A CA 1
ATOM 1369 C C . GLY A 1 178 ? -60.078 -1.422 58.621 1.00 91.38 178 GLY A C 1
ATOM 1370 O O . GLY A 1 178 ? -60.845 -1.542 59.568 1.00 91.38 178 GLY A O 1
ATOM 1371 N N . VAL A 1 179 ? -60.486 -1.501 57.350 1.00 92.62 179 VAL A N 1
ATOM 1372 C CA . VAL A 1 179 ? -61.903 -1.629 56.967 1.00 92.62 179 VAL A CA 1
ATOM 1373 C C . VAL A 1 179 ? -62.538 -2.910 57.516 1.00 92.62 179 VAL A C 1
ATOM 1375 O O . VAL A 1 179 ? -63.686 -2.877 57.942 1.00 92.62 179 VAL A O 1
ATOM 1378 N N . VAL A 1 180 ? -61.814 -4.034 57.532 1.00 91.94 180 VAL A N 1
ATOM 1379 C CA . VAL A 1 180 ? -62.316 -5.287 58.125 1.00 91.94 180 VAL A CA 1
ATOM 1380 C C . VAL A 1 180 ? -62.566 -5.123 59.624 1.00 91.94 180 VAL A C 1
ATOM 1382 O O . VAL A 1 180 ? -63.619 -5.532 60.095 1.00 91.94 180 VAL A O 1
ATOM 1385 N N . ARG A 1 181 ? -61.653 -4.471 60.358 1.00 86.44 181 ARG A N 1
ATOM 1386 C CA . ARG A 1 181 ? -61.846 -4.178 61.788 1.00 86.44 181 ARG A CA 1
ATOM 1387 C C . ARG A 1 181 ? -63.008 -3.230 62.063 1.00 86.44 181 ARG A C 1
ATOM 1389 O O . ARG A 1 181 ? -63.621 -3.348 63.110 1.00 86.44 181 ARG A O 1
ATOM 1396 N N . ASP A 1 182 ? -63.297 -2.305 61.153 1.00 86.81 182 ASP A N 1
ATOM 1397 C CA . ASP A 1 182 ? -64.434 -1.387 61.290 1.00 86.81 182 ASP A CA 1
ATOM 1398 C C . ASP A 1 182 ? -65.793 -2.072 61.019 1.00 86.81 182 ASP A C 1
ATOM 1400 O O . ASP A 1 182 ? -66.839 -1.515 61.355 1.00 86.81 182 ASP A O 1
ATOM 1404 N N . LEU A 1 183 ? -65.793 -3.249 60.378 1.00 82.19 183 LEU A N 1
ATOM 1405 C CA . LEU A 1 183 ? -66.994 -4.027 60.040 1.00 82.19 183 LEU A CA 1
ATOM 1406 C C . LEU A 1 183 ? -67.307 -5.157 61.040 1.00 82.19 183 LEU A C 1
ATOM 1408 O O . LEU A 1 183 ? -68.414 -5.699 60.983 1.00 82.19 183 LEU A O 1
ATOM 1412 N N . GLU A 1 184 ? -66.360 -5.515 61.910 1.00 60.16 184 GLU A N 1
ATOM 1413 C CA . GLU A 1 184 ? -66.528 -6.459 63.033 1.00 60.16 184 GLU A CA 1
ATOM 1414 C C . GLU A 1 184 ? -66.987 -5.747 64.316 1.00 60.16 184 GLU A C 1
ATOM 1416 O O . GLU A 1 184 ? -67.837 -6.334 65.029 1.00 60.16 184 GLU A O 1
#

Organism: NCBI:txid857342